Protein AF-A0A9P6IIP6-F1 (afdb_monomer)

pLDDT: mean 83.81, std 14.05, range [44.69, 98.19]

Nearest PDB structures (foldseek):
  5vjd-assembly1_A  TM=2.548E-01  e=8.996E-02  Escherichia coli K-12
  3tjx-assembly1_A  TM=3.060E-01  e=4.623E-01  Leishmania major
  5tbo-assembly1_A  TM=3.209E-01  e=1.017E+00  Plasmodium falciparum 3D7
  3ekl-assembly1_A  TM=2.675E-01  e=5.226E+0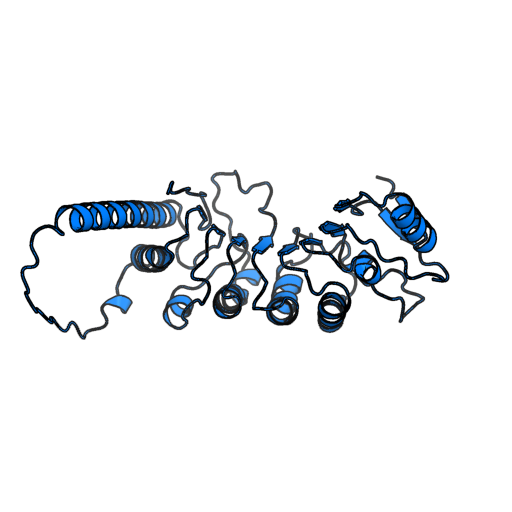0  Mycobacterium tuberculosis

Organism: NCBI:txid1440133

Radius of gyration: 23.1 Å; Cα contacts (8 Å, |Δi|>4): 482; chains: 1; bounding box: 72×38×59 Å

Secondary structure (DSSP, 8-state):
-PPEEEEHHHHHHHHHH-TT--EEE-TTEEEE----------SS--EEE--HHHHH-S-SS-TTPPPGGGG-TT--EEEE-----S----HHHHHHHHHHH-TT--EEEEPPPSS-HHHHHHHHHHHHHHHS-TTT--EEEEPPPGGGGSSSPPPPPHHHHTTHHHHHHHHHH-TT--EEEEEEEEE-HHHHHHS----TT--EEEEEETT--SHHHHHHHHHHHHHHHHHHHHHHHHHHHSTT------------S-GGGGS-HHHHHHHHHTT-SS--EEESSS-EEE---

Sequence (293 aa):
MDRLRITRNAFSMLLGICPVLDHIDICNTVLESSVFTDNYQHARLSKLTAPIEQVFRVDPILVNAPSLLVHFPNLSQWETWQASPTPNVDIKIVNKEIRRCCPSCTAIHVRPSTLPIASMLVYGFKALTEICHQDTLTAIMTTLPRDFHSNQLFTLEDHLATSSWIVQFILRQCPRLKIISLPTFAMNMSDVNEIEWMCDDLEVLHVRIKGLETKEQINEVLKRWVDGKKAKVSTRKANLMDKSNPTANDSQHSLSSNPALKAPIEILVARHLLKFEKLHTVWLGHQTLFSPH

Structure (mmCIF, N/CA/C/O backbone):
data_AF-A0A9P6IIP6-F1
#
_entry.id   AF-A0A9P6IIP6-F1
#
loop_
_atom_site.group_PDB
_atom_site.id
_atom_site.type_symbol
_atom_site.label_atom_id
_atom_site.label_alt_id
_atom_site.label_comp_id
_atom_site.label_asym_id
_atom_site.label_entity_id
_atom_site.label_seq_id
_atom_site.pdbx_PDB_ins_code
_atom_site.Cartn_x
_atom_site.Cartn_y
_atom_site.Cartn_z
_atom_site.occupancy
_atom_site.B_iso_or_equiv
_atom_site.auth_seq_id
_atom_site.auth_comp_id
_atom_site.auth_asym_id
_atom_site.auth_atom_id
_atom_site.pdbx_PDB_model_num
ATOM 1 N N . MET A 1 1 ? 28.672 -6.145 -4.272 1.00 72.06 1 MET A N 1
ATOM 2 C CA . MET A 1 1 ? 27.960 -7.222 -4.986 1.00 72.06 1 MET A CA 1
ATOM 3 C C . MET A 1 1 ? 27.859 -6.801 -6.429 1.00 72.06 1 MET A C 1
ATOM 5 O O . MET A 1 1 ? 27.361 -5.706 -6.685 1.00 72.06 1 MET A O 1
ATOM 9 N N . ASP A 1 2 ? 28.375 -7.623 -7.330 1.00 88.19 2 ASP A N 1
ATOM 10 C CA . ASP A 1 2 ? 28.302 -7.351 -8.761 1.00 88.19 2 ASP A CA 1
ATOM 11 C C . ASP A 1 2 ? 26.854 -7.496 -9.236 1.00 88.19 2 ASP A C 1
ATOM 13 O O . ASP A 1 2 ? 26.134 -8.396 -8.801 1.00 88.19 2 ASP A O 1
ATOM 17 N N . ARG A 1 3 ? 26.401 -6.562 -10.079 1.00 92.50 3 ARG A N 1
ATOM 18 C CA . ARG A 1 3 ? 25.052 -6.585 -10.659 1.00 92.50 3 ARG A CA 1
ATOM 19 C C . ARG A 1 3 ? 25.085 -7.312 -11.996 1.00 92.50 3 ARG A C 1
ATOM 21 O O . ARG A 1 3 ? 25.979 -7.057 -12.804 1.00 92.50 3 ARG A O 1
ATOM 28 N N . LEU A 1 4 ? 24.089 -8.157 -12.249 1.00 95.06 4 LEU A N 1
ATOM 29 C CA . LEU A 1 4 ? 23.918 -8.809 -13.544 1.00 95.06 4 LEU A CA 1
ATOM 30 C C . LEU A 1 4 ? 23.602 -7.745 -14.597 1.00 95.06 4 LEU A C 1
ATOM 32 O O . LEU A 1 4 ? 22.638 -7.004 -14.446 1.00 95.06 4 LEU A O 1
ATOM 36 N N . ARG A 1 5 ? 24.387 -7.668 -15.667 1.00 94.88 5 ARG A N 1
ATOM 37 C CA . ARG A 1 5 ? 24.123 -6.771 -16.798 1.00 94.88 5 ARG A CA 1
ATOM 38 C C . ARG A 1 5 ? 23.553 -7.574 -17.951 1.00 94.88 5 ARG A C 1
ATOM 40 O O . ARG A 1 5 ? 24.128 -8.588 -18.336 1.00 94.88 5 ARG A O 1
ATOM 47 N N . ILE A 1 6 ? 22.419 -7.136 -18.479 1.00 94.75 6 ILE A N 1
ATOM 48 C CA . ILE A 1 6 ? 21.765 -7.783 -19.613 1.00 94.75 6 ILE A CA 1
ATOM 49 C C . ILE A 1 6 ? 21.139 -6.721 -20.505 1.00 94.75 6 ILE A C 1
ATOM 51 O O . ILE A 1 6 ? 20.562 -5.754 -20.014 1.00 94.75 6 ILE A O 1
ATOM 55 N N . THR A 1 7 ? 21.235 -6.893 -21.820 1.00 92.25 7 THR A N 1
ATOM 56 C CA . THR A 1 7 ? 20.552 -5.991 -22.749 1.00 92.25 7 THR A CA 1
ATOM 57 C C . THR A 1 7 ? 19.046 -6.188 -22.666 1.00 92.25 7 THR A C 1
ATOM 59 O O . THR A 1 7 ? 18.550 -7.287 -22.399 1.00 92.25 7 THR A O 1
ATOM 62 N N . ARG A 1 8 ? 18.281 -5.138 -22.953 1.00 89.75 8 ARG A N 1
ATOM 63 C CA . ARG A 1 8 ? 16.821 -5.246 -22.982 1.00 89.75 8 ARG A CA 1
ATOM 64 C C . ARG A 1 8 ? 16.321 -6.274 -23.999 1.00 89.75 8 ARG A C 1
ATOM 66 O O . ARG A 1 8 ? 15.346 -6.965 -23.718 1.00 89.75 8 ARG A O 1
ATOM 73 N N . ASN A 1 9 ? 16.994 -6.413 -25.143 1.00 91.50 9 ASN A N 1
ATOM 74 C CA . ASN A 1 9 ? 16.650 -7.450 -26.114 1.00 91.50 9 ASN A CA 1
ATOM 75 C C . ASN A 1 9 ? 16.845 -8.860 -25.533 1.00 91.50 9 ASN A C 1
ATOM 77 O O . ASN A 1 9 ? 15.940 -9.686 -25.601 1.00 91.50 9 ASN A O 1
ATOM 81 N N . ALA A 1 10 ? 17.982 -9.118 -24.879 1.00 93.62 10 ALA A N 1
ATOM 82 C CA . ALA A 1 10 ? 18.221 -10.404 -24.230 1.00 93.62 10 ALA A CA 1
ATOM 83 C C . ALA A 1 10 ? 17.216 -10.667 -23.094 1.00 93.62 10 ALA A C 1
ATOM 85 O O . ALA A 1 10 ? 16.718 -11.781 -22.962 1.00 93.62 10 ALA A O 1
ATOM 86 N N . PHE A 1 11 ? 16.841 -9.641 -22.325 1.00 94.25 11 PHE A N 1
ATOM 87 C CA . PHE A 1 11 ? 15.779 -9.749 -21.324 1.00 94.25 11 PHE A CA 1
ATOM 88 C C . PHE A 1 11 ? 14.419 -10.110 -21.950 1.00 94.25 11 PHE A C 1
ATOM 90 O O . PHE A 1 11 ? 13.740 -11.013 -21.469 1.00 94.25 11 PHE A O 1
ATOM 97 N N . SER A 1 12 ? 14.053 -9.465 -23.060 1.00 93.38 12 SER A N 1
ATOM 98 C CA . SER A 1 12 ? 12.844 -9.772 -23.840 1.00 93.38 12 SER A CA 1
ATOM 99 C C . SER A 1 12 ? 12.839 -11.224 -24.343 1.00 93.38 12 SER A C 1
ATOM 101 O O . SER A 1 12 ? 11.847 -11.936 -24.195 1.00 93.38 12 SER A O 1
ATOM 103 N N . MET A 1 13 ? 13.976 -11.714 -24.848 1.00 94.25 13 MET A N 1
ATOM 104 C CA . MET A 1 13 ? 14.133 -13.112 -25.265 1.00 94.25 13 MET A CA 1
ATOM 105 C C . MET A 1 13 ? 13.970 -14.091 -24.096 1.00 94.25 13 MET A C 1
ATOM 107 O O . MET A 1 13 ? 13.293 -15.106 -24.244 1.00 94.25 13 MET A O 1
ATOM 111 N N . LEU A 1 14 ? 14.541 -13.786 -22.924 1.00 95.25 14 LEU A N 1
ATOM 112 C CA . LEU A 1 14 ? 14.366 -14.609 -21.722 1.00 95.25 14 LEU A CA 1
ATOM 113 C C . LEU A 1 14 ? 12.895 -14.697 -21.301 1.00 95.25 14 LEU A C 1
ATOM 115 O O . LEU A 1 14 ? 12.420 -15.780 -20.965 1.00 95.25 14 LEU A O 1
ATOM 119 N N . LEU A 1 15 ? 12.156 -13.586 -21.377 1.00 95.56 15 LEU A N 1
ATOM 120 C CA . LEU A 1 15 ? 10.709 -13.579 -21.152 1.00 95.56 15 LEU A CA 1
ATOM 121 C C . LEU A 1 15 ? 9.968 -14.474 -22.167 1.00 95.56 15 LEU A C 1
ATOM 123 O O . LEU A 1 15 ? 8.992 -15.128 -21.807 1.00 95.56 15 LEU A O 1
ATOM 127 N N . GLY A 1 16 ? 10.434 -14.543 -23.417 1.00 95.12 16 GLY A N 1
ATOM 128 C CA . GLY A 1 16 ? 9.893 -15.436 -24.450 1.00 95.12 16 GLY A CA 1
ATOM 129 C C . GLY A 1 16 ? 10.102 -16.924 -24.164 1.00 95.12 16 GLY A C 1
ATOM 130 O O . GLY A 1 16 ? 9.230 -17.743 -24.444 1.00 95.12 16 GLY A O 1
ATOM 131 N N . ILE A 1 17 ? 11.245 -17.275 -23.574 1.00 96.94 17 ILE A N 1
ATOM 132 C CA . ILE A 1 17 ? 11.623 -18.667 -23.281 1.00 96.94 17 ILE A CA 1
ATOM 133 C C . ILE A 1 17 ? 10.931 -19.190 -22.009 1.00 96.94 17 ILE A C 1
ATOM 135 O O . ILE A 1 17 ? 10.792 -20.400 -21.830 1.00 96.94 17 ILE A O 1
ATOM 139 N N . CYS A 1 18 ? 10.442 -18.296 -21.146 1.00 97.00 18 CYS A N 1
ATOM 140 C CA . CYS A 1 18 ? 9.866 -18.630 -19.843 1.00 97.00 18 CYS A CA 1
ATOM 141 C C . CYS A 1 18 ? 8.348 -18.355 -19.759 1.00 97.00 18 CYS A C 1
ATOM 143 O O . CYS A 1 18 ? 7.919 -17.654 -18.847 1.00 97.00 18 CYS A O 1
ATOM 145 N N . PRO A 1 19 ? 7.485 -18.935 -20.618 1.00 95.88 19 PRO A N 1
ATOM 146 C CA . PRO A 1 19 ? 6.076 -18.533 -20.737 1.00 95.88 19 PRO A CA 1
ATOM 147 C C . PRO A 1 19 ? 5.230 -18.785 -19.479 1.00 95.88 19 PRO A C 1
ATOM 149 O O . PRO A 1 19 ? 4.138 -18.234 -19.341 1.00 95.88 19 PRO A O 1
ATOM 152 N N . VAL A 1 20 ? 5.703 -19.639 -18.567 1.00 97.12 20 VAL A N 1
ATOM 153 C CA . VAL A 1 20 ? 5.026 -19.958 -17.301 1.00 97.12 20 VAL A CA 1
ATOM 154 C C . VAL A 1 20 ? 5.370 -18.994 -16.165 1.00 97.12 20 VAL A C 1
ATOM 156 O O . VAL A 1 20 ? 4.773 -19.115 -15.098 1.00 97.12 20 VAL A O 1
ATOM 159 N N . LEU A 1 21 ? 6.297 -18.054 -16.386 1.00 97.62 21 LEU A N 1
ATOM 160 C CA . LEU A 1 21 ? 6.741 -17.091 -15.384 1.00 97.62 21 LEU A CA 1
ATOM 161 C C . LEU A 1 21 ? 5.588 -16.158 -14.983 1.00 97.62 21 LEU A C 1
ATOM 163 O O . LEU A 1 21 ? 4.978 -15.494 -15.820 1.00 97.62 21 LEU A O 1
ATOM 167 N N . ASP A 1 22 ? 5.285 -16.101 -13.692 1.00 97.75 22 ASP A N 1
ATOM 168 C CA . ASP A 1 22 ? 4.246 -15.237 -13.124 1.00 97.75 22 ASP A CA 1
ATOM 169 C C . ASP A 1 22 ? 4.824 -14.076 -12.299 1.00 97.75 22 ASP A C 1
ATOM 171 O O . ASP A 1 22 ? 4.162 -13.048 -12.126 1.00 97.75 22 ASP A O 1
ATOM 175 N N . HIS A 1 23 ? 6.072 -14.208 -11.852 1.00 98.19 23 HIS A N 1
ATOM 176 C CA . HIS A 1 23 ? 6.795 -13.229 -11.057 1.00 98.19 23 HIS A CA 1
ATOM 177 C C . HIS A 1 23 ? 8.221 -13.024 -11.572 1.00 98.19 23 HIS A C 1
ATOM 179 O O . HIS A 1 23 ? 8.923 -13.988 -11.870 1.00 98.19 23 HIS A O 1
ATOM 185 N N . ILE A 1 24 ? 8.670 -11.768 -11.624 1.00 97.50 24 ILE A N 1
ATOM 186 C CA . ILE A 1 24 ? 10.064 -11.433 -11.914 1.00 97.50 24 ILE A CA 1
ATOM 187 C C . ILE A 1 24 ? 10.621 -10.426 -10.910 1.00 97.50 24 ILE A C 1
ATOM 189 O O . ILE A 1 24 ? 9.974 -9.428 -10.584 1.00 97.50 24 ILE A O 1
ATOM 193 N N . ASP A 1 25 ? 11.849 -10.683 -10.469 1.00 97.12 25 ASP A N 1
ATOM 194 C CA . ASP A 1 25 ? 12.630 -9.799 -9.611 1.00 97.12 25 ASP A CA 1
ATOM 195 C C . ASP A 1 25 ? 13.921 -9.396 -10.338 1.00 97.12 25 ASP A C 1
ATOM 197 O O . ASP A 1 25 ? 14.732 -10.243 -10.717 1.00 97.12 25 ASP A O 1
ATOM 201 N N . ILE A 1 26 ? 14.100 -8.091 -10.543 1.00 95.50 26 ILE A N 1
ATOM 202 C CA . ILE A 1 26 ? 15.287 -7.502 -11.172 1.00 95.50 26 ILE A CA 1
ATOM 203 C C . ILE A 1 26 ? 16.050 -6.554 -10.233 1.00 95.50 26 ILE A C 1
ATOM 205 O O . ILE A 1 26 ? 16.806 -5.705 -10.699 1.00 95.50 26 ILE A O 1
ATOM 209 N N . CYS A 1 27 ? 15.932 -6.719 -8.906 1.00 92.31 27 CYS A N 1
ATOM 210 C CA . CYS A 1 27 ? 16.630 -5.905 -7.896 1.00 92.31 27 CYS A CA 1
ATOM 211 C C . CYS A 1 27 ? 18.137 -5.733 -8.157 1.00 92.31 27 CYS A C 1
ATOM 213 O O . CYS A 1 27 ? 18.697 -4.663 -7.911 1.00 92.31 27 CYS A O 1
ATOM 215 N N . ASN A 1 28 ? 18.793 -6.799 -8.621 1.00 91.00 28 ASN A N 1
ATOM 216 C CA . ASN A 1 28 ? 20.245 -6.878 -8.806 1.00 91.00 28 ASN A CA 1
ATOM 217 C C . ASN A 1 28 ? 20.657 -6.970 -10.279 1.00 91.00 28 ASN A C 1
ATOM 219 O O . ASN A 1 28 ? 21.795 -7.332 -10.586 1.00 91.00 28 ASN A O 1
ATOM 223 N N . THR A 1 29 ? 19.744 -6.632 -11.181 1.00 93.94 29 THR A N 1
ATOM 224 C CA . THR A 1 29 ? 19.988 -6.618 -12.621 1.00 93.94 29 THR A CA 1
ATOM 225 C C . THR A 1 29 ? 20.148 -5.175 -13.078 1.00 93.94 29 THR A C 1
ATOM 227 O O . THR A 1 29 ? 19.587 -4.275 -12.475 1.00 93.94 29 THR A O 1
ATOM 230 N N . VAL A 1 30 ? 20.933 -4.913 -14.113 1.00 92.25 30 VAL A N 1
ATOM 231 C CA . VAL A 1 30 ? 20.981 -3.639 -14.831 1.00 92.25 30 VAL A CA 1
ATOM 232 C C . VAL A 1 30 ? 20.596 -3.951 -16.266 1.00 92.25 30 VAL A C 1
ATOM 234 O O . VAL A 1 30 ? 21.296 -4.699 -16.949 1.00 92.25 30 VAL A O 1
ATOM 237 N N . LEU A 1 31 ? 19.459 -3.405 -16.690 1.00 91.94 31 LEU A N 1
ATOM 238 C CA . LEU A 1 31 ? 19.002 -3.519 -18.066 1.00 91.94 31 LEU A CA 1
ATOM 239 C C . LEU A 1 31 ? 19.735 -2.477 -18.899 1.00 91.94 31 LEU A C 1
ATOM 241 O O . LEU A 1 31 ? 19.489 -1.281 -18.768 1.00 91.94 31 LEU A O 1
ATOM 245 N N . GLU A 1 32 ? 20.660 -2.944 -19.723 1.00 90.75 32 GLU A N 1
ATOM 246 C CA . GLU A 1 32 ? 21.376 -2.099 -20.660 1.00 90.75 32 GLU A CA 1
ATOM 247 C C . GLU A 1 32 ? 20.505 -1.837 -21.885 1.00 90.75 32 GLU A C 1
ATOM 249 O O . GLU A 1 32 ? 19.767 -2.700 -22.381 1.00 90.75 32 GLU A O 1
ATOM 254 N N . SER A 1 33 ? 20.603 -0.612 -22.374 1.00 81.75 33 SER A N 1
ATOM 255 C CA . SER A 1 33 ? 19.965 -0.213 -23.610 1.00 81.75 33 SER A CA 1
ATOM 256 C C . SER A 1 33 ? 20.506 -1.003 -24.792 1.00 81.75 33 SER A C 1
ATOM 258 O O . SER A 1 33 ? 21.706 -1.240 -24.920 1.00 81.75 33 SER A O 1
ATOM 260 N N . SER A 1 34 ? 19.611 -1.389 -25.686 1.00 81.69 34 SER A N 1
ATOM 261 C CA . SER A 1 34 ? 19.951 -1.938 -26.992 1.00 81.69 34 SER A CA 1
ATOM 262 C C . SER A 1 34 ? 18.937 -1.421 -27.999 1.00 81.69 34 SER A C 1
ATOM 264 O O . SER A 1 34 ? 17.822 -1.066 -27.607 1.00 81.69 34 SER A O 1
ATOM 266 N N . VAL A 1 35 ? 19.292 -1.418 -29.289 1.00 78.44 35 VAL A N 1
ATOM 267 C CA . VAL A 1 35 ? 18.322 -1.164 -30.362 1.00 78.44 35 VAL A CA 1
ATOM 268 C C . VAL A 1 35 ? 17.152 -2.115 -30.145 1.00 78.44 35 VAL A C 1
ATOM 270 O O . VAL A 1 35 ? 17.311 -3.335 -30.148 1.00 78.44 35 VAL A O 1
ATOM 273 N N . PHE A 1 36 ? 16.009 -1.539 -29.806 1.00 71.06 36 PHE A N 1
ATOM 274 C CA . PHE A 1 36 ? 14.866 -2.294 -29.342 1.00 71.06 36 PHE A CA 1
ATOM 275 C C . PHE A 1 36 ? 14.051 -2.706 -30.565 1.00 71.06 36 PHE A C 1
ATOM 277 O O . PHE A 1 36 ? 13.432 -1.855 -31.200 1.00 71.06 36 PHE A O 1
ATOM 284 N N . THR A 1 37 ? 14.112 -3.988 -30.930 1.00 69.81 37 THR A N 1
ATOM 285 C CA . THR A 1 37 ? 13.499 -4.495 -32.166 1.00 69.81 37 THR A CA 1
ATOM 286 C C . THR A 1 37 ? 12.111 -5.086 -31.940 1.00 69.81 37 THR A C 1
ATOM 288 O O . THR A 1 37 ? 11.252 -4.882 -32.788 1.00 69.81 37 THR A O 1
ATOM 291 N N . ASP A 1 38 ? 11.851 -5.719 -30.785 1.00 75.19 38 ASP A N 1
ATOM 292 C CA . ASP A 1 38 ? 10.599 -6.450 -30.543 1.00 75.19 38 ASP A CA 1
ATOM 293 C C . ASP A 1 38 ? 9.959 -6.177 -29.172 1.00 75.19 38 ASP A C 1
ATOM 295 O O . ASP A 1 38 ? 10.548 -6.401 -28.109 1.00 75.19 38 ASP A O 1
ATOM 299 N N . ASN A 1 39 ? 8.685 -5.766 -29.200 1.00 79.56 39 ASN A N 1
ATOM 300 C CA . ASN A 1 39 ? 7.819 -5.623 -28.024 1.00 79.56 39 ASN A CA 1
ATOM 301 C C . ASN A 1 39 ? 7.194 -6.973 -27.634 1.00 79.56 39 ASN A C 1
ATOM 303 O O . ASN A 1 39 ? 5.974 -7.128 -27.693 1.00 79.56 39 ASN A O 1
ATOM 307 N N . TYR A 1 40 ? 8.001 -7.963 -27.244 1.00 92.69 40 TYR A N 1
ATOM 308 C CA . TYR A 1 40 ? 7.437 -9.194 -26.682 1.00 92.69 40 TYR A CA 1
ATOM 309 C C . TYR A 1 40 ? 6.614 -8.867 -25.429 1.00 92.69 40 TYR A C 1
ATOM 311 O O . TYR A 1 40 ? 7.107 -8.201 -24.517 1.00 92.69 40 TYR A O 1
ATOM 319 N N . GLN A 1 41 ? 5.371 -9.340 -25.374 1.00 96.12 41 GLN A N 1
ATOM 320 C CA . GLN A 1 41 ? 4.480 -9.149 -24.233 1.00 96.12 41 GLN A CA 1
ATOM 321 C C . GLN A 1 41 ? 4.288 -10.471 -23.496 1.00 96.12 41 GLN A C 1
ATOM 323 O O . GLN A 1 41 ? 3.797 -11.448 -24.059 1.00 96.12 41 GLN A O 1
ATOM 328 N N . HIS A 1 42 ? 4.655 -10.501 -22.219 1.00 97.06 42 HIS A N 1
ATOM 329 C CA . HIS A 1 42 ? 4.566 -11.699 -21.405 1.00 97.06 42 HIS A CA 1
ATOM 330 C C . HIS A 1 42 ? 3.130 -11.917 -20.908 1.00 97.06 42 HIS A C 1
ATOM 332 O O . HIS A 1 42 ? 2.639 -11.202 -20.034 1.00 97.06 42 HIS A O 1
ATOM 338 N N . ALA A 1 43 ? 2.462 -12.952 -21.424 1.00 96.25 43 ALA A N 1
ATOM 339 C CA . ALA A 1 43 ? 1.039 -13.188 -21.173 1.00 96.25 43 ALA A CA 1
ATOM 340 C C . ALA A 1 43 ? 0.692 -13.537 -19.712 1.00 96.25 43 ALA A C 1
ATOM 342 O O . ALA A 1 43 ? -0.417 -13.256 -19.270 1.00 96.25 43 ALA A O 1
ATOM 343 N N . ARG A 1 44 ? 1.599 -14.152 -18.944 1.00 97.31 44 ARG A N 1
ATOM 344 C CA . ARG A 1 44 ? 1.298 -14.645 -17.580 1.00 97.31 44 ARG A CA 1
ATOM 345 C C . ARG A 1 44 ? 1.901 -13.840 -16.432 1.00 97.31 44 ARG A C 1
ATOM 347 O O . ARG A 1 44 ? 1.563 -14.098 -15.279 1.00 97.31 44 ARG A O 1
ATOM 354 N N . LEU A 1 45 ? 2.778 -12.887 -16.730 1.00 98.06 45 LEU A N 1
ATOM 355 C CA . LEU A 1 45 ? 3.539 -12.210 -15.688 1.00 98.06 45 LEU A CA 1
ATOM 356 C C . LEU A 1 45 ? 2.632 -11.200 -15.000 1.00 98.06 45 LEU A C 1
ATOM 358 O O . LEU A 1 45 ? 2.137 -10.269 -15.632 1.00 98.06 45 LEU A O 1
ATOM 362 N N . SER A 1 46 ? 2.407 -11.416 -13.708 1.00 97.75 46 SER A N 1
ATOM 363 C CA . SER A 1 46 ? 1.458 -10.650 -12.908 1.00 97.75 46 SER A CA 1
ATOM 364 C C . SER A 1 46 ? 2.119 -9.901 -11.754 1.00 97.75 46 SER A C 1
ATOM 366 O O . SER A 1 46 ? 1.472 -9.029 -11.170 1.00 97.75 46 SER A O 1
ATOM 368 N N . LYS A 1 47 ? 3.395 -10.188 -11.450 1.00 98.19 47 LYS A N 1
ATOM 369 C CA . LYS A 1 47 ? 4.159 -9.546 -10.373 1.00 98.19 47 LYS A CA 1
ATOM 370 C C . LYS A 1 47 ? 5.546 -9.097 -10.836 1.00 98.19 47 LYS A C 1
ATOM 372 O O . LYS A 1 47 ? 6.310 -9.905 -11.359 1.00 98.19 47 LYS A O 1
ATOM 377 N N . LEU A 1 48 ? 5.900 -7.845 -10.563 1.00 97.56 48 LEU A N 1
ATOM 378 C CA . LEU A 1 48 ? 7.211 -7.262 -10.868 1.00 97.56 48 LEU A CA 1
ATOM 379 C C . LEU A 1 48 ? 7.838 -6.695 -9.596 1.00 97.56 48 LEU A C 1
ATOM 381 O O . LEU A 1 48 ? 7.190 -5.914 -8.907 1.00 97.56 48 LEU A O 1
ATOM 385 N N . THR A 1 49 ? 9.104 -7.010 -9.346 1.00 97.00 49 THR A N 1
ATOM 386 C CA . THR A 1 49 ? 9.935 -6.351 -8.334 1.00 97.00 49 THR A CA 1
ATOM 387 C C . THR A 1 49 ? 11.105 -5.669 -9.038 1.00 97.00 49 THR A C 1
ATOM 389 O O . THR A 1 49 ? 11.989 -6.332 -9.580 1.00 97.00 49 THR A O 1
ATOM 392 N N . ALA A 1 50 ? 11.098 -4.337 -9.089 1.00 95.00 50 ALA A N 1
ATOM 393 C CA . ALA A 1 50 ? 12.085 -3.562 -9.842 1.00 95.00 50 ALA A CA 1
ATOM 394 C C . ALA A 1 50 ? 12.206 -2.124 -9.325 1.00 95.00 50 ALA A C 1
ATOM 396 O O . ALA A 1 50 ? 11.180 -1.526 -8.999 1.00 95.00 50 ALA A O 1
ATOM 397 N N . PRO A 1 51 ? 13.408 -1.517 -9.331 1.00 92.19 51 PRO A N 1
ATOM 398 C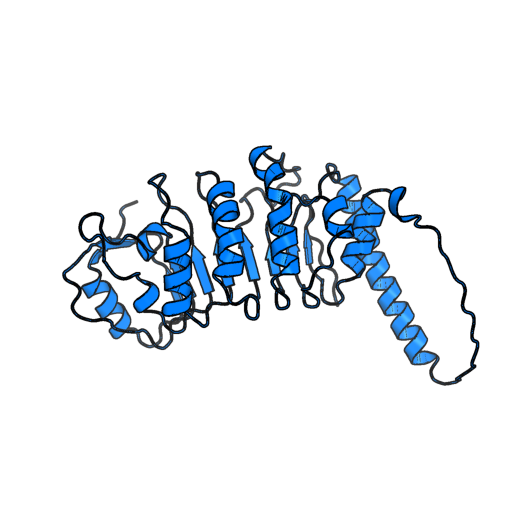 CA . PRO A 1 51 ? 13.536 -0.106 -9.006 1.00 92.19 51 PRO A CA 1
ATOM 399 C C . PRO A 1 51 ? 12.888 0.756 -10.095 1.00 92.19 51 PRO A C 1
ATOM 401 O O . PRO A 1 51 ? 12.957 0.432 -11.287 1.00 92.19 51 PRO A O 1
ATOM 404 N N . ILE A 1 52 ? 12.288 1.878 -9.698 1.00 90.75 52 ILE A N 1
ATOM 405 C CA . ILE A 1 52 ? 11.547 2.763 -10.604 1.00 90.75 52 ILE A CA 1
ATOM 406 C C . ILE A 1 52 ? 12.425 3.253 -11.760 1.00 90.75 52 ILE A C 1
ATOM 408 O O . ILE A 1 52 ? 11.967 3.358 -12.898 1.00 90.75 52 ILE A O 1
ATOM 412 N N . GLU A 1 53 ? 13.715 3.471 -11.512 1.00 88.25 53 GLU A N 1
ATOM 413 C CA . GLU A 1 53 ? 14.649 3.909 -12.542 1.00 88.25 53 GLU A CA 1
ATOM 414 C C . GLU A 1 53 ? 14.862 2.846 -13.615 1.00 88.25 53 GLU A C 1
ATOM 416 O O . GLU A 1 53 ? 14.935 3.194 -14.781 1.00 88.25 53 GLU A O 1
ATOM 421 N N . GLN A 1 54 ? 14.879 1.555 -13.287 1.00 89.94 54 GLN A N 1
ATOM 422 C CA . GLN A 1 54 ? 15.016 0.524 -14.326 1.00 89.94 54 GLN A CA 1
ATOM 423 C C . GLN A 1 54 ? 13.751 0.352 -15.157 1.00 89.94 54 GLN A C 1
ATOM 425 O O . GLN A 1 54 ? 13.822 -0.014 -16.328 1.00 89.94 54 GLN A O 1
ATOM 430 N N . VAL A 1 55 ? 12.589 0.627 -14.566 1.00 92.44 55 VAL A N 1
ATOM 431 C CA . VAL A 1 55 ? 11.306 0.524 -15.264 1.00 92.44 55 VAL A CA 1
ATOM 432 C C . VAL A 1 55 ? 11.112 1.682 -16.249 1.00 92.44 55 VAL A C 1
ATOM 434 O O . VAL A 1 55 ? 10.554 1.475 -17.330 1.00 92.44 55 VAL A O 1
ATOM 437 N N . PHE A 1 56 ? 11.574 2.888 -15.903 1.00 89.25 56 PHE A N 1
ATOM 438 C CA . PHE A 1 56 ? 11.308 4.114 -16.674 1.00 89.25 56 PHE A CA 1
ATOM 439 C C . PHE A 1 56 ? 12.534 4.771 -17.311 1.00 89.25 56 PHE A C 1
ATOM 441 O O . PHE A 1 56 ? 12.376 5.629 -18.174 1.00 89.25 56 PHE A O 1
ATOM 448 N N . ARG A 1 57 ? 13.749 4.399 -16.912 1.00 78.19 57 ARG A N 1
ATOM 449 C CA . ARG A 1 57 ? 15.013 4.950 -17.418 1.00 78.19 57 ARG A CA 1
ATOM 450 C C . ARG A 1 57 ? 15.985 3.828 -17.740 1.00 78.19 57 ARG A C 1
ATOM 452 O O . ARG A 1 57 ? 16.948 3.579 -17.022 1.00 78.19 57 ARG A O 1
ATOM 459 N N . VAL A 1 58 ? 15.727 3.166 -18.859 1.00 61.16 58 VAL A N 1
ATOM 460 C CA . VAL A 1 58 ? 16.634 2.128 -19.361 1.00 61.16 58 VAL A CA 1
ATOM 461 C C . VAL A 1 58 ? 17.913 2.751 -19.945 1.00 61.16 58 VAL A C 1
ATOM 463 O O . VAL A 1 58 ? 18.956 2.105 -19.940 1.00 61.16 58 VAL A O 1
ATOM 466 N N . ASP A 1 59 ? 17.873 4.014 -20.398 1.00 69.38 59 ASP A N 1
ATOM 467 C CA . ASP A 1 59 ? 19.032 4.668 -21.016 1.00 69.38 59 ASP A CA 1
ATOM 468 C C . ASP A 1 59 ? 19.000 6.206 -20.895 1.00 69.38 59 ASP A C 1
ATOM 470 O O . ASP A 1 59 ? 18.013 6.815 -21.314 1.00 69.38 59 ASP A O 1
ATOM 474 N N . PRO A 1 60 ? 20.055 6.872 -20.385 1.00 66.81 60 PRO A N 1
ATOM 475 C CA . PRO A 1 60 ? 20.184 8.328 -20.486 1.00 66.81 60 PRO A CA 1
ATOM 476 C C . PRO A 1 60 ? 20.332 8.836 -21.932 1.00 66.81 60 PRO A C 1
ATOM 478 O O . PRO A 1 60 ? 20.077 10.012 -22.183 1.00 66.81 60 PRO A O 1
ATOM 481 N N . ILE A 1 61 ? 20.744 7.983 -22.876 1.00 76.50 61 ILE A N 1
ATOM 482 C CA . ILE A 1 61 ? 20.975 8.344 -24.281 1.00 76.50 61 ILE A CA 1
ATOM 483 C C . ILE A 1 61 ? 19.664 8.299 -25.083 1.00 76.50 61 ILE A C 1
ATOM 485 O O . ILE A 1 61 ? 19.419 9.161 -25.929 1.00 76.50 61 ILE A O 1
ATOM 489 N N . LEU A 1 62 ? 18.782 7.334 -24.804 1.00 76.69 62 LEU A N 1
ATOM 490 C CA . LEU A 1 62 ? 17.490 7.197 -25.482 1.00 76.69 62 LEU A CA 1
ATOM 491 C C . LEU A 1 62 ? 16.374 7.880 -24.686 1.00 76.69 62 LEU A C 1
ATOM 493 O O . LEU A 1 62 ? 15.632 7.238 -23.944 1.00 76.69 62 LEU A O 1
ATOM 497 N N . VAL A 1 63 ? 16.196 9.182 -24.925 1.00 72.88 63 VAL A N 1
ATOM 498 C CA . VAL A 1 63 ? 15.160 10.024 -24.286 1.00 72.88 63 VAL A CA 1
ATOM 499 C C . VAL A 1 63 ? 13.734 9.457 -24.444 1.00 72.88 63 VAL A C 1
ATOM 501 O O . VAL A 1 63 ? 12.868 9.737 -23.621 1.00 72.88 63 VAL A O 1
ATOM 504 N N . ASN A 1 64 ? 13.498 8.613 -25.456 1.00 79.94 64 ASN A N 1
ATOM 505 C CA . ASN A 1 64 ? 12.186 8.046 -25.787 1.00 79.94 64 ASN A CA 1
ATOM 506 C C . ASN A 1 64 ? 12.127 6.509 -25.703 1.00 79.94 64 ASN A C 1
ATOM 508 O O . ASN A 1 64 ? 11.284 5.895 -26.359 1.00 79.94 64 ASN A O 1
ATOM 512 N N . ALA A 1 65 ? 13.019 5.862 -24.946 1.00 83.44 65 ALA A N 1
ATOM 513 C CA . ALA A 1 65 ? 12.912 4.418 -24.747 1.00 83.44 65 ALA A CA 1
ATOM 514 C C . ALA A 1 65 ? 11.563 4.069 -24.075 1.00 83.44 65 ALA A C 1
ATOM 516 O O . ALA A 1 65 ? 11.196 4.709 -23.086 1.00 83.44 65 ALA A O 1
ATOM 517 N N . PRO A 1 66 ? 10.811 3.064 -24.571 1.00 88.75 66 PRO A N 1
ATOM 518 C CA . PRO A 1 66 ? 9.542 2.675 -23.957 1.00 88.75 66 PRO A CA 1
ATOM 519 C C . PRO A 1 66 ? 9.766 2.196 -22.518 1.00 88.75 66 PRO A C 1
ATOM 521 O O . PRO A 1 66 ? 10.822 1.647 -22.213 1.00 88.75 66 PRO A O 1
ATOM 524 N N . SER A 1 67 ? 8.785 2.318 -21.624 1.00 92.19 67 SER A N 1
ATOM 525 C CA . SER A 1 67 ? 8.902 1.720 -20.285 1.00 92.19 67 SER A CA 1
ATOM 526 C C . SER A 1 67 ? 9.062 0.198 -20.372 1.00 92.19 67 SER A C 1
ATOM 528 O O . SER A 1 67 ? 8.551 -0.429 -21.303 1.00 92.19 67 SER A O 1
ATOM 530 N N . LEU A 1 68 ? 9.733 -0.419 -19.394 1.00 93.56 68 LEU A N 1
ATOM 531 C CA . LEU A 1 68 ? 9.770 -1.879 -19.244 1.00 93.56 68 LEU A CA 1
ATOM 532 C C . LEU A 1 68 ? 8.359 -2.476 -19.090 1.00 93.56 68 LEU A C 1
ATOM 534 O O . LEU A 1 68 ? 8.128 -3.618 -19.476 1.00 93.56 68 LEU A O 1
ATOM 538 N N . LEU A 1 69 ? 7.400 -1.682 -18.601 1.00 94.69 69 LEU A N 1
ATOM 539 C CA . LEU A 1 69 ? 6.006 -2.091 -18.433 1.00 94.69 69 LEU A CA 1
ATOM 540 C C . LEU A 1 69 ? 5.339 -2.558 -19.732 1.00 94.69 69 LEU A C 1
ATOM 542 O O . LEU A 1 69 ? 4.403 -3.346 -19.666 1.00 94.69 69 LEU A O 1
ATOM 546 N N . VAL A 1 70 ? 5.836 -2.149 -20.908 1.00 94.38 70 VAL A N 1
ATOM 547 C CA . VAL A 1 70 ? 5.309 -2.608 -22.209 1.00 94.38 70 VAL A CA 1
ATOM 548 C C . VAL A 1 70 ? 5.322 -4.134 -22.355 1.00 94.38 70 VAL A C 1
ATOM 550 O O . VAL A 1 70 ? 4.530 -4.681 -23.117 1.00 94.38 70 VAL A O 1
ATOM 553 N N . HIS A 1 71 ? 6.195 -4.819 -21.610 1.00 95.31 71 HIS A N 1
ATOM 554 C CA . HIS A 1 71 ? 6.331 -6.271 -21.625 1.00 95.31 71 HIS A CA 1
ATOM 555 C C . HIS A 1 71 ? 5.339 -6.992 -20.698 1.00 95.31 71 HIS A C 1
ATOM 557 O O . HIS A 1 71 ? 5.286 -8.219 -20.731 1.00 95.31 71 HIS A O 1
ATOM 563 N N . PHE A 1 72 ? 4.565 -6.283 -19.867 1.00 96.94 72 PHE A N 1
ATOM 564 C CA . PHE A 1 72 ? 3.794 -6.880 -18.768 1.00 96.94 72 PHE A CA 1
ATOM 565 C C . PHE A 1 72 ? 2.309 -6.460 -18.773 1.00 96.94 72 PHE A C 1
ATOM 567 O O . PHE A 1 72 ? 1.834 -5.884 -17.794 1.00 96.94 72 PHE A O 1
ATOM 574 N N . PRO A 1 73 ? 1.533 -6.773 -19.831 1.00 96.44 73 PRO A N 1
ATOM 575 C CA . PRO A 1 73 ? 0.137 -6.332 -19.949 1.00 96.44 73 PRO A CA 1
ATOM 576 C C . PRO A 1 73 ? -0.782 -6.792 -18.808 1.00 96.44 73 PRO A C 1
ATOM 578 O O . PR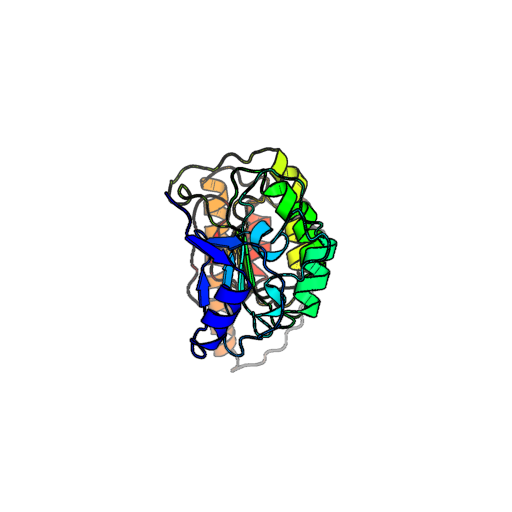O A 1 73 ? -1.752 -6.114 -18.473 1.00 96.44 73 PRO A O 1
ATOM 581 N N . ASN A 1 74 ? -0.459 -7.928 -18.185 1.00 97.00 74 ASN A N 1
ATOM 582 C CA . ASN A 1 74 ? -1.232 -8.531 -17.099 1.00 97.00 74 ASN A CA 1
ATOM 583 C C . ASN A 1 74 ? -0.630 -8.273 -15.710 1.00 97.00 74 ASN A C 1
ATOM 585 O O . ASN A 1 74 ? -0.964 -8.972 -14.750 1.00 97.00 74 ASN A O 1
ATOM 589 N N . LEU A 1 75 ? 0.250 -7.273 -15.586 1.00 97.31 75 LEU A N 1
ATOM 590 C CA . LEU A 1 75 ? 0.841 -6.899 -14.308 1.00 97.31 75 LEU A CA 1
ATOM 591 C C . LEU A 1 75 ? -0.253 -6.452 -13.330 1.00 97.31 75 LEU A C 1
ATOM 593 O O . LEU A 1 75 ? -0.951 -5.472 -13.573 1.00 97.31 75 LEU A O 1
ATOM 597 N N . SER A 1 76 ? -0.370 -7.173 -12.218 1.00 96.06 76 SER A N 1
ATOM 598 C CA . SER A 1 76 ? -1.346 -6.926 -11.150 1.00 96.06 76 SER A CA 1
ATOM 599 C C . SER A 1 76 ? -0.705 -6.354 -9.885 1.00 96.06 76 SER A C 1
ATOM 601 O O . SER A 1 76 ? -1.345 -5.598 -9.157 1.00 96.06 76 SER A O 1
ATOM 603 N N . GLN A 1 77 ? 0.564 -6.688 -9.634 1.00 95.50 77 GLN A N 1
ATOM 604 C CA . GLN A 1 77 ? 1.317 -6.250 -8.462 1.00 95.50 77 GLN A CA 1
ATOM 605 C C . GLN A 1 77 ? 2.679 -5.712 -8.890 1.00 95.50 77 GLN A C 1
ATOM 607 O O . GLN A 1 77 ? 3.411 -6.374 -9.630 1.00 95.50 77 GLN A O 1
ATOM 612 N N . TRP A 1 78 ? 3.048 -4.538 -8.389 1.00 94.50 78 TRP A N 1
ATOM 613 C CA . TRP A 1 78 ? 4.364 -3.962 -8.631 1.00 94.50 78 TRP A CA 1
ATOM 614 C C . TRP A 1 78 ? 5.018 -3.534 -7.324 1.00 94.50 78 TRP A C 1
ATOM 616 O O . TRP A 1 78 ? 4.519 -2.666 -6.612 1.00 94.50 78 TRP A O 1
ATOM 626 N N . GLU A 1 79 ? 6.153 -4.145 -7.016 1.00 93.44 79 GLU A N 1
ATOM 627 C CA . GLU A 1 79 ? 7.027 -3.741 -5.931 1.00 93.44 79 GLU A CA 1
ATOM 628 C C . GLU A 1 79 ? 8.180 -2.889 -6.468 1.00 93.44 79 GLU A C 1
ATOM 630 O O . GLU A 1 79 ? 8.921 -3.302 -7.362 1.00 93.44 79 GLU A O 1
ATOM 635 N N . THR A 1 80 ? 8.328 -1.684 -5.927 1.00 91.62 80 THR A N 1
ATOM 636 C CA . THR A 1 80 ? 9.238 -0.668 -6.452 1.00 91.62 80 THR A CA 1
ATOM 637 C C . THR A 1 80 ? 9.944 0.112 -5.359 1.00 91.62 80 THR A C 1
ATOM 639 O O . THR A 1 80 ? 9.502 0.157 -4.214 1.00 91.62 80 THR A O 1
ATOM 642 N N . TRP A 1 81 ? 11.074 0.715 -5.705 1.00 89.38 81 TRP A N 1
ATOM 643 C CA . TRP A 1 81 ? 11.833 1.628 -4.857 1.00 89.38 81 TRP A CA 1
ATOM 644 C C . TRP A 1 81 ? 12.693 2.535 -5.721 1.00 89.38 81 TRP A C 1
ATOM 646 O O . TRP A 1 81 ? 12.898 2.274 -6.906 1.00 89.38 81 TRP A O 1
ATOM 656 N N . GLN A 1 82 ? 13.220 3.589 -5.114 1.00 85.62 82 GLN A N 1
ATOM 657 C CA . GLN A 1 82 ? 14.197 4.452 -5.752 1.00 85.62 82 GLN A CA 1
ATOM 658 C C . GLN A 1 82 ? 15.605 3.950 -5.415 1.00 85.62 82 GLN A C 1
ATOM 660 O O . GLN A 1 82 ? 16.005 3.935 -4.248 1.00 85.62 82 GLN A O 1
ATOM 665 N N . ALA A 1 83 ? 16.345 3.487 -6.422 1.00 85.62 83 ALA A N 1
ATOM 666 C CA . ALA A 1 83 ? 17.704 2.977 -6.243 1.00 85.62 83 ALA A CA 1
ATOM 667 C C . ALA A 1 83 ? 18.770 4.086 -6.243 1.00 85.62 83 ALA A C 1
ATOM 669 O O . ALA A 1 83 ? 19.893 3.845 -5.798 1.00 85.62 83 ALA A O 1
ATOM 670 N N . SER A 1 84 ? 18.454 5.277 -6.762 1.00 82.31 84 SER A N 1
ATOM 671 C CA . SER A 1 84 ? 19.405 6.368 -6.969 1.00 82.31 84 SER A CA 1
ATOM 672 C C . SER A 1 84 ? 18.836 7.750 -6.600 1.00 82.31 84 SER A C 1
ATOM 674 O O . SER A 1 84 ? 17.663 8.021 -6.841 1.00 82.31 84 SER A O 1
ATOM 676 N N . PRO A 1 85 ? 19.668 8.684 -6.102 1.00 73.50 85 PRO A N 1
ATOM 677 C CA . PRO A 1 85 ? 19.274 10.072 -5.801 1.00 73.50 85 PRO A CA 1
ATOM 678 C C . PRO A 1 85 ? 19.001 10.944 -7.035 1.00 73.50 85 PRO A C 1
ATOM 680 O O . PRO A 1 85 ? 18.698 12.126 -6.897 1.00 73.50 85 PRO A O 1
ATOM 683 N N . THR A 1 86 ? 19.158 10.395 -8.241 1.00 66.31 86 THR A N 1
ATOM 684 C CA . THR A 1 86 ? 19.083 11.137 -9.508 1.00 66.31 86 THR A CA 1
ATOM 685 C C . THR A 1 86 ? 17.667 11.681 -9.771 1.00 66.31 86 THR A C 1
ATOM 687 O O . THR A 1 86 ? 16.707 11.161 -9.195 1.00 66.31 86 THR A O 1
ATOM 690 N N . PRO A 1 87 ? 17.505 12.753 -10.587 1.00 55.75 87 PRO A N 1
ATOM 691 C CA . PRO A 1 87 ? 16.271 13.543 -10.621 1.00 55.75 87 PRO A CA 1
ATOM 692 C C . PRO A 1 87 ? 15.051 12.673 -10.898 1.00 55.75 87 PRO A C 1
ATOM 694 O O . PRO A 1 87 ? 15.115 11.813 -11.765 1.00 55.75 87 PRO A O 1
ATOM 697 N N . ASN A 1 88 ? 13.961 12.906 -10.170 1.00 69.44 88 ASN A N 1
ATOM 698 C CA . ASN A 1 88 ? 12.722 12.128 -10.213 1.00 69.44 88 ASN A CA 1
ATOM 699 C C . ASN A 1 88 ? 12.293 11.755 -11.642 1.00 69.44 88 ASN A C 1
ATOM 701 O O . ASN A 1 88 ? 12.275 12.601 -12.539 1.00 69.44 88 ASN A O 1
ATOM 705 N N . VAL A 1 89 ? 11.924 10.490 -11.857 1.00 77.50 89 VAL A N 1
ATOM 706 C CA . VAL A 1 89 ? 11.070 10.129 -12.996 1.00 77.50 89 VAL A CA 1
ATOM 707 C C . VAL A 1 89 ? 9.804 10.974 -12.865 1.00 77.50 89 VAL A C 1
ATOM 709 O O . VAL A 1 89 ? 9.216 11.007 -11.783 1.00 77.50 89 VAL A O 1
ATOM 712 N N . ASP A 1 90 ? 9.410 11.693 -13.921 1.00 81.25 90 ASP A N 1
ATOM 713 C CA . ASP A 1 90 ? 8.173 12.474 -13.867 1.00 81.25 90 ASP A CA 1
ATOM 714 C C . ASP A 1 90 ? 7.021 11.513 -13.593 1.00 81.25 90 ASP A C 1
ATOM 716 O O . ASP A 1 90 ? 6.742 10.593 -14.368 1.00 81.25 90 ASP A O 1
ATOM 720 N N . ILE A 1 91 ? 6.359 11.731 -12.465 1.00 76.31 91 ILE A N 1
ATOM 721 C CA . ILE A 1 91 ? 5.281 10.878 -12.016 1.00 76.31 91 ILE A CA 1
ATOM 722 C C . ILE A 1 91 ? 4.161 10.824 -13.055 1.00 76.31 91 ILE A C 1
ATOM 724 O O . ILE A 1 91 ? 3.630 9.757 -13.318 1.00 76.31 91 ILE A O 1
ATOM 728 N N . LYS A 1 92 ? 3.888 11.914 -13.782 1.00 79.81 92 LYS A N 1
ATOM 729 C CA . LYS A 1 92 ? 2.881 11.914 -14.852 1.00 79.81 92 LYS A CA 1
ATOM 730 C C . LYS A 1 92 ? 3.199 10.891 -15.946 1.00 79.81 92 L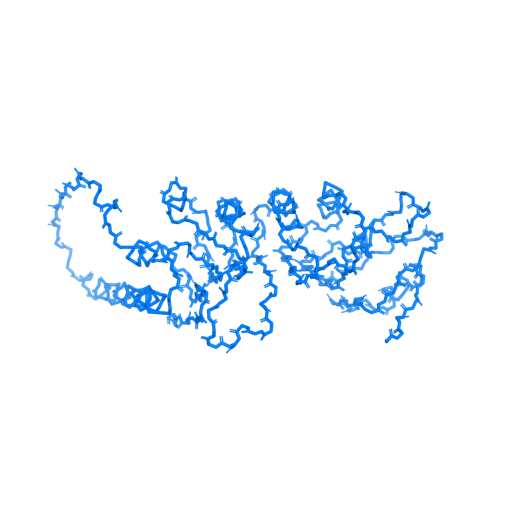YS A C 1
ATOM 732 O O . LYS A 1 92 ? 2.278 10.298 -16.510 1.00 79.81 92 LYS A O 1
ATOM 737 N N . ILE A 1 93 ? 4.484 10.660 -16.227 1.00 84.56 93 ILE A N 1
ATOM 738 C CA . ILE A 1 93 ? 4.939 9.637 -17.177 1.00 84.56 93 ILE A CA 1
ATOM 739 C C . ILE A 1 93 ? 4.701 8.243 -16.597 1.00 84.56 93 ILE A C 1
ATOM 741 O O . ILE A 1 93 ? 4.138 7.396 -17.289 1.00 84.56 93 ILE A O 1
ATOM 745 N N . VAL A 1 94 ? 5.047 8.027 -15.324 1.00 85.69 94 VAL A N 1
ATOM 746 C CA . VAL A 1 94 ? 4.781 6.768 -14.604 1.00 85.69 94 VAL A CA 1
ATOM 747 C C . VAL A 1 94 ? 3.295 6.412 -14.679 1.00 85.69 94 VAL A C 1
ATOM 749 O O . VAL A 1 94 ? 2.948 5.304 -15.082 1.00 85.69 94 VAL A O 1
ATOM 752 N N . ASN A 1 95 ? 2.413 7.375 -14.394 1.00 78.81 95 ASN A N 1
ATOM 753 C CA . ASN A 1 95 ? 0.960 7.202 -14.455 1.00 78.81 95 ASN A CA 1
ATOM 754 C C . ASN A 1 95 ? 0.492 6.793 -15.843 1.00 78.81 95 ASN A C 1
ATOM 756 O O . ASN A 1 95 ? -0.255 5.827 -16.003 1.00 78.81 95 ASN A O 1
ATOM 760 N N . LYS A 1 96 ? 0.910 7.568 -16.847 1.00 85.81 96 LYS A N 1
ATOM 761 C CA . LYS A 1 96 ? 0.506 7.364 -18.232 1.00 85.81 96 LYS A CA 1
ATOM 762 C C . LYS A 1 96 ? 0.905 5.969 -18.701 1.00 85.81 96 LYS A C 1
ATOM 764 O O . LYS A 1 96 ? 0.102 5.294 -19.334 1.00 85.81 96 LYS A O 1
ATOM 769 N N . GLU A 1 97 ? 2.111 5.533 -18.361 1.00 89.75 97 GLU A N 1
ATOM 770 C CA . GLU A 1 97 ? 2.632 4.228 -18.750 1.00 89.75 97 GLU A CA 1
ATOM 771 C C . GLU A 1 97 ? 1.982 3.073 -17.985 1.00 89.75 97 GLU A C 1
ATOM 773 O O . GLU A 1 97 ? 1.648 2.081 -18.619 1.00 89.75 97 GLU A O 1
ATOM 778 N N . ILE A 1 98 ? 1.728 3.181 -16.675 1.00 90.12 98 ILE A N 1
ATOM 779 C CA . ILE A 1 98 ? 1.020 2.123 -15.927 1.00 90.12 98 ILE A CA 1
ATOM 780 C C . ILE A 1 98 ? -0.397 1.946 -16.468 1.00 90.12 98 ILE A C 1
ATOM 782 O O . ILE A 1 98 ? -0.792 0.825 -16.765 1.00 90.12 98 ILE A O 1
ATOM 786 N N . ARG A 1 99 ? -1.141 3.039 -16.680 1.00 87.38 99 ARG A N 1
ATOM 787 C CA . ARG A 1 99 ? -2.494 2.970 -17.259 1.00 87.38 99 ARG A CA 1
ATOM 788 C C . ARG A 1 99 ? -2.490 2.382 -18.671 1.00 87.38 99 ARG A C 1
ATOM 790 O O . ARG A 1 99 ? -3.394 1.637 -19.031 1.00 87.38 99 ARG A O 1
ATOM 797 N N . ARG A 1 100 ? -1.489 2.740 -19.482 1.00 92.25 100 ARG A N 1
ATOM 798 C CA . ARG A 1 100 ? -1.372 2.297 -20.877 1.00 92.25 100 ARG A CA 1
ATOM 799 C C . ARG A 1 100 ? -0.929 0.841 -20.992 1.00 92.25 100 ARG A C 1
ATOM 801 O O . ARG A 1 100 ? -1.444 0.123 -21.841 1.00 92.25 100 ARG A O 1
ATOM 808 N N . CYS A 1 101 ? 0.057 0.437 -20.199 1.00 94.19 101 CYS A N 1
ATOM 809 C CA . CYS A 1 101 ? 0.727 -0.852 -20.330 1.00 94.19 101 CYS A CA 1
ATOM 810 C C . CYS A 1 101 ? 0.186 -1.904 -19.367 1.00 94.19 101 CYS A C 1
ATOM 812 O O . CYS A 1 101 ? 0.220 -3.068 -19.719 1.00 94.19 101 CYS A O 1
ATOM 814 N N . CYS A 1 102 ? -0.304 -1.521 -18.187 1.00 94.19 102 CYS A N 1
ATOM 815 C CA . CYS A 1 102 ? -0.675 -2.435 -17.104 1.00 94.19 102 CYS A CA 1
ATOM 816 C C . CYS A 1 102 ? -2.059 -2.083 -16.519 1.00 94.19 102 CYS A C 1
ATOM 818 O O . CYS A 1 102 ? -2.160 -1.774 -15.326 1.00 94.19 102 CYS A O 1
ATOM 820 N N . PRO A 1 103 ? -3.144 -2.116 -17.317 1.00 91.56 103 PRO A N 1
ATOM 821 C CA . PRO A 1 103 ? -4.478 -1.697 -16.867 1.00 91.56 103 PRO A CA 1
ATOM 822 C C . PRO A 1 103 ? -5.021 -2.537 -15.696 1.00 91.56 103 PRO A C 1
ATOM 824 O O . PRO A 1 103 ? -5.873 -2.075 -14.940 1.00 91.56 103 PRO A O 1
ATOM 827 N N . SER A 1 104 ? -4.502 -3.753 -15.515 1.00 91.50 104 SER A N 1
ATOM 828 C CA . SER A 1 104 ? -4.878 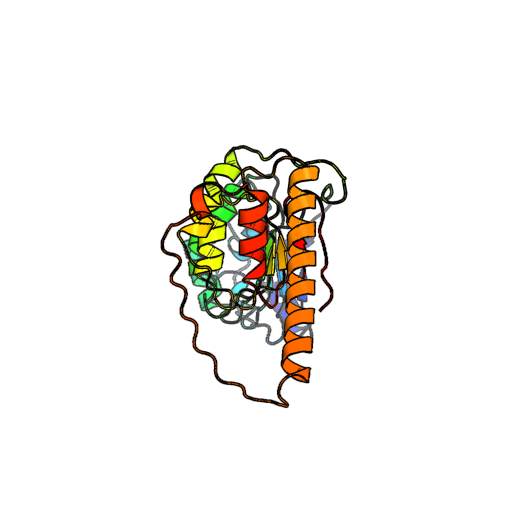-4.679 -14.440 1.00 91.50 104 SER A CA 1
ATOM 829 C C . SER A 1 104 ? -4.091 -4.484 -13.137 1.00 91.50 104 SER A C 1
ATOM 831 O O . SER A 1 104 ? -4.242 -5.291 -12.222 1.00 91.50 104 SER A O 1
ATOM 833 N N . CYS A 1 105 ? -3.238 -3.460 -13.030 1.00 93.12 105 CYS A N 1
ATOM 834 C CA . CYS A 1 105 ? -2.424 -3.233 -11.836 1.00 93.12 105 CYS A CA 1
ATOM 835 C C . CYS A 1 105 ? -3.298 -2.780 -10.655 1.00 93.12 105 CYS A C 1
ATOM 837 O O . CYS A 1 105 ? -3.889 -1.700 -10.691 1.00 93.12 105 CYS A O 1
ATOM 839 N N . THR A 1 106 ? -3.385 -3.605 -9.605 1.00 90.56 106 THR A N 1
ATOM 840 C CA . THR A 1 106 ? -4.253 -3.387 -8.431 1.00 90.56 106 THR A CA 1
ATOM 841 C C . THR A 1 106 ? -3.497 -3.231 -7.115 1.00 90.56 106 THR A C 1
ATOM 843 O O . THR A 1 106 ? -4.108 -2.874 -6.104 1.00 90.56 106 THR A O 1
ATOM 846 N N . ALA A 1 107 ? -2.187 -3.493 -7.095 1.00 88.19 107 ALA A N 1
ATOM 847 C CA . ALA A 1 107 ? -1.359 -3.358 -5.902 1.00 88.19 107 ALA A CA 1
ATOM 848 C C . ALA A 1 107 ? 0.015 -2.768 -6.231 1.00 88.19 107 ALA A C 1
ATOM 850 O O . ALA A 1 107 ? 0.726 -3.253 -7.113 1.00 88.19 107 ALA A O 1
ATOM 851 N N . ILE A 1 108 ? 0.413 -1.746 -5.472 1.00 86.12 108 ILE A N 1
ATOM 852 C CA . ILE A 1 108 ? 1.748 -1.152 -5.559 1.00 86.12 108 ILE A CA 1
ATOM 853 C C . ILE A 1 108 ? 2.383 -1.164 -4.171 1.00 86.12 108 ILE A C 1
ATOM 855 O O . ILE A 1 108 ? 1.825 -0.651 -3.199 1.00 86.12 108 ILE A O 1
ATOM 859 N N . HIS A 1 109 ? 3.562 -1.772 -4.098 1.00 88.62 109 HIS A N 1
ATOM 860 C CA . HIS A 1 109 ? 4.350 -1.933 -2.888 1.00 88.62 109 HIS A CA 1
ATOM 861 C C . HIS A 1 109 ? 5.597 -1.065 -3.020 1.00 88.62 109 HIS A C 1
ATOM 863 O O . HIS A 1 109 ? 6.412 -1.278 -3.913 1.00 88.62 109 HIS A O 1
ATOM 869 N N . VAL A 1 110 ? 5.763 -0.073 -2.152 1.00 85.06 110 VAL A N 1
ATOM 870 C CA . VAL A 1 110 ? 6.923 0.825 -2.215 1.00 85.06 110 VAL A CA 1
ATOM 871 C C . VAL A 1 110 ? 7.900 0.461 -1.104 1.00 85.06 110 VAL A C 1
ATOM 873 O O . VAL A 1 110 ? 7.597 0.646 0.078 1.00 85.06 110 VAL A O 1
ATOM 876 N N . ARG A 1 111 ? 9.084 -0.053 -1.458 1.00 84.62 111 ARG A N 1
ATOM 877 C CA . ARG A 1 111 ? 10.136 -0.298 -0.466 1.00 84.62 111 ARG A CA 1
ATOM 878 C C . ARG A 1 111 ? 10.778 1.020 -0.032 1.00 84.62 111 ARG A C 1
ATOM 880 O O . ARG A 1 111 ? 10.908 1.942 -0.842 1.00 84.62 111 ARG A O 1
ATOM 887 N N . PRO A 1 112 ? 11.215 1.117 1.231 1.00 70.69 112 PRO A N 1
ATOM 888 C CA . PRO A 1 112 ? 11.927 2.275 1.723 1.00 70.69 112 PRO A CA 1
ATOM 889 C C . PRO A 1 112 ? 13.240 2.460 0.957 1.00 70.69 112 PRO A C 1
ATOM 891 O O . PRO A 1 112 ? 14.072 1.555 0.891 1.00 70.69 112 PRO A O 1
ATOM 894 N N . SER A 1 113 ? 13.422 3.647 0.384 1.00 70.75 113 SER A N 1
ATOM 895 C CA . SER A 1 113 ? 14.709 4.133 -0.114 1.00 70.75 113 SER A CA 1
ATOM 896 C C . SER A 1 113 ? 15.429 4.924 0.978 1.00 70.75 113 SER A C 1
ATOM 898 O O . SER A 1 113 ? 14.790 5.462 1.877 1.00 70.75 113 SER A O 1
ATOM 900 N N . THR A 1 114 ? 16.751 5.069 0.869 1.00 60.44 114 THR A N 1
ATOM 901 C CA . THR A 1 114 ? 17.540 5.996 1.709 1.00 60.44 114 THR A CA 1
ATOM 902 C C . THR A 1 114 ? 17.203 7.469 1.458 1.00 60.44 114 THR A C 1
ATOM 904 O O . THR A 1 114 ? 17.588 8.339 2.232 1.00 60.44 114 THR A O 1
ATOM 907 N N . LEU A 1 115 ? 16.497 7.755 0.366 1.00 60.31 115 LEU A N 1
ATOM 908 C CA . LEU A 1 115 ? 15.964 9.072 0.039 1.00 60.31 115 LEU A CA 1
ATOM 909 C C . LEU A 1 115 ? 14.643 9.302 0.758 1.00 60.31 115 LEU A C 1
ATOM 911 O O . LEU A 1 115 ? 13.967 8.316 1.052 1.00 60.31 115 LEU A O 1
ATOM 915 N N . PRO A 1 116 ? 14.239 10.565 0.995 1.00 58.03 116 PRO A N 1
ATOM 916 C CA . PRO A 1 116 ? 12.972 10.874 1.636 1.00 58.03 116 PRO A CA 1
ATOM 917 C C . PRO A 1 116 ? 11.823 10.276 0.819 1.00 58.03 116 PRO A C 1
ATOM 919 O O . PRO A 1 116 ? 11.323 10.878 -0.134 1.00 58.03 116 PRO A O 1
ATOM 922 N N . ILE A 1 117 ? 11.399 9.083 1.245 1.00 54.19 117 ILE A N 1
ATOM 923 C CA . ILE A 1 117 ? 10.254 8.297 0.773 1.00 54.19 117 ILE A CA 1
ATOM 924 C C . ILE A 1 117 ? 9.008 9.189 0.743 1.00 54.19 117 ILE A C 1
ATOM 926 O O . ILE A 1 117 ? 8.158 9.055 -0.133 1.00 54.19 117 ILE A O 1
ATOM 930 N N . ALA A 1 118 ? 8.963 10.163 1.659 1.00 52.78 118 ALA A N 1
ATOM 931 C CA . ALA A 1 118 ? 8.026 11.271 1.686 1.00 52.78 118 ALA A CA 1
ATOM 932 C C . ALA A 1 118 ? 7.827 11.902 0.307 1.00 52.78 118 ALA A C 1
ATOM 934 O O . ALA A 1 118 ? 6.700 12.063 -0.106 1.00 52.78 118 ALA A O 1
ATOM 935 N N . SER A 1 119 ? 8.877 12.220 -0.450 1.00 56.25 119 SER A N 1
ATOM 936 C CA . SER A 1 119 ? 8.729 12.893 -1.746 1.00 56.25 119 SER A CA 1
ATOM 937 C C . SER A 1 119 ? 8.094 11.984 -2.804 1.00 56.25 119 SER A C 1
ATOM 939 O O . SER A 1 119 ? 7.129 12.385 -3.452 1.00 56.25 119 SER A O 1
ATOM 941 N N . MET A 1 120 ? 8.555 10.737 -2.929 1.00 56.31 120 MET A N 1
ATOM 942 C CA . MET A 1 120 ? 7.988 9.788 -3.887 1.00 56.31 120 MET A CA 1
ATOM 943 C C . MET A 1 120 ? 6.558 9.407 -3.518 1.00 56.31 120 MET A C 1
ATOM 945 O O . MET A 1 120 ? 5.748 9.218 -4.404 1.00 56.31 120 MET A O 1
ATOM 949 N N . LEU A 1 121 ? 6.211 9.345 -2.235 1.00 60.84 121 LEU A N 1
ATOM 950 C CA . LEU A 1 121 ? 4.849 9.072 -1.790 1.00 60.84 121 LEU A CA 1
ATOM 951 C C . LEU A 1 121 ? 3.975 10.332 -1.791 1.00 60.84 121 LEU A C 1
ATOM 953 O O . LEU A 1 121 ? 2.805 10.245 -2.094 1.00 60.84 121 LEU A O 1
ATOM 957 N N . VAL A 1 122 ? 4.487 11.530 -1.542 1.00 57.47 122 VAL A N 1
ATOM 958 C CA . VAL A 1 122 ? 3.687 12.770 -1.553 1.00 57.47 122 VAL A CA 1
ATOM 959 C C . VAL A 1 122 ? 3.348 13.194 -2.971 1.00 57.47 122 VAL A C 1
ATOM 961 O O . VAL A 1 122 ? 2.182 13.437 -3.285 1.00 57.47 122 VAL A O 1
ATOM 964 N N . TYR A 1 123 ? 4.350 13.226 -3.848 1.00 56.47 123 TYR A N 1
ATOM 965 C CA . TYR A 1 123 ? 4.136 13.493 -5.267 1.00 56.47 123 TYR A CA 1
ATOM 966 C C . TYR A 1 123 ? 3.541 12.276 -5.968 1.00 56.47 123 TYR A C 1
ATOM 968 O O . TYR A 1 123 ? 2.648 12.418 -6.804 1.00 56.47 123 TYR A O 1
ATOM 976 N N . GLY A 1 124 ? 3.979 11.080 -5.573 1.00 55.75 124 GLY A N 1
ATOM 977 C CA . GLY A 1 124 ? 3.460 9.833 -6.097 1.00 55.75 124 GLY A CA 1
ATOM 978 C C . GLY A 1 124 ? 2.076 9.487 -5.613 1.00 55.75 124 GLY A C 1
ATOM 979 O O . GLY A 1 124 ? 1.415 8.859 -6.397 1.00 55.75 124 GLY A O 1
ATOM 980 N N . PHE A 1 125 ? 1.562 9.888 -4.444 1.00 60.81 125 PHE A N 1
ATOM 981 C CA . PHE A 1 125 ? 0.207 9.497 -4.016 1.00 60.81 125 PHE A CA 1
ATOM 982 C C . PHE A 1 125 ? -0.892 10.362 -4.593 1.00 60.81 125 PHE A C 1
ATOM 984 O O . PHE A 1 125 ? -1.907 9.809 -5.001 1.00 60.81 125 PHE A O 1
ATOM 991 N N . LYS A 1 126 ? -0.677 11.681 -4.702 1.00 56.88 126 LYS A N 1
ATOM 992 C CA . LYS A 1 126 ? -1.565 12.526 -5.513 1.00 56.88 126 LYS A CA 1
ATOM 993 C C . LYS A 1 126 ? -1.634 11.981 -6.934 1.00 56.88 126 LYS A C 1
ATOM 995 O O . LYS A 1 126 ? -2.704 11.877 -7.521 1.00 56.88 126 LYS A O 1
ATOM 1000 N N . ALA A 1 127 ? -0.481 11.563 -7.439 1.00 53.16 127 ALA A N 1
ATOM 1001 C CA . ALA A 1 127 ? -0.422 10.841 -8.676 1.00 53.16 127 ALA A CA 1
ATOM 1002 C C . ALA A 1 127 ? -0.992 9.423 -8.563 1.00 53.16 127 ALA A C 1
ATOM 1004 O O . ALA A 1 127 ? -1.612 9.049 -9.519 1.00 53.16 127 ALA A O 1
ATOM 1005 N N . LEU A 1 128 ? -0.891 8.643 -7.478 1.00 54.50 128 LEU A N 1
ATOM 1006 C CA . LEU A 1 128 ? -1.256 7.211 -7.412 1.00 54.50 128 LEU A CA 1
ATOM 1007 C C . LEU A 1 128 ? -2.759 7.010 -7.371 1.00 54.50 128 LEU A C 1
ATOM 1009 O O . LEU A 1 128 ? -3.268 6.081 -7.986 1.00 54.50 128 LEU A O 1
ATOM 1013 N N . THR A 1 129 ? -3.466 7.922 -6.716 1.00 56.84 129 THR A N 1
ATOM 1014 C CA . THR A 1 129 ? -4.918 8.057 -6.851 1.00 56.84 129 THR A CA 1
ATOM 1015 C C . THR A 1 129 ? -5.325 8.499 -8.257 1.00 56.84 129 THR A C 1
ATOM 1017 O O . THR A 1 129 ? -6.474 8.313 -8.640 1.00 56.84 129 THR A O 1
ATOM 1020 N N . GLU A 1 130 ? -4.408 9.090 -9.032 1.00 57.56 130 GLU A N 1
ATOM 1021 C CA . GLU A 1 130 ? -4.536 9.223 -10.484 1.00 57.56 130 GLU A CA 1
ATOM 1022 C C . GLU A 1 130 ? -3.923 7.998 -11.231 1.00 57.56 130 GLU A C 1
ATOM 1024 O O . GLU A 1 130 ? -4.348 7.705 -12.329 1.00 57.56 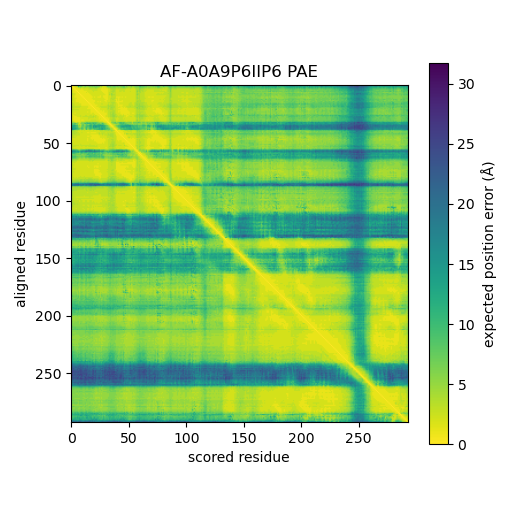130 GLU A O 1
ATOM 1029 N N . ILE A 1 131 ? -2.964 7.222 -10.716 1.00 51.88 131 ILE A N 1
ATOM 1030 C CA . ILE A 1 131 ? -2.229 6.149 -11.429 1.00 51.88 131 ILE A CA 1
ATOM 1031 C C . ILE A 1 131 ? -3.089 4.912 -11.527 1.00 51.88 131 ILE A C 1
ATOM 1033 O O . ILE A 1 131 ? -3.292 4.374 -12.612 1.00 51.88 131 ILE A O 1
ATOM 1037 N N . CYS A 1 132 ? -3.531 4.444 -10.369 1.00 55.62 132 CYS A N 1
ATOM 1038 C CA . CYS A 1 132 ? -4.286 3.225 -10.239 1.00 55.62 132 CYS A CA 1
ATOM 1039 C C . CYS A 1 132 ? -5.744 3.580 -10.468 1.00 55.62 132 CYS A C 1
ATOM 1041 O O . CYS A 1 132 ? -6.205 4.639 -10.035 1.00 55.62 132 CYS A O 1
ATOM 1043 N N . HIS A 1 133 ? -6.477 2.702 -11.150 1.00 66.12 133 HIS A N 1
ATOM 1044 C CA . HIS A 1 133 ? -7.924 2.825 -11.175 1.00 66.12 133 HIS A CA 1
ATOM 1045 C C . HIS A 1 133 ? -8.383 2.892 -9.718 1.00 66.12 133 HIS A C 1
ATOM 1047 O O . HIS A 1 133 ? -8.212 1.938 -8.960 1.00 66.12 133 HIS A O 1
ATOM 1053 N N . GLN A 1 134 ? -8.920 4.045 -9.322 1.00 77.25 134 GLN A N 1
ATOM 1054 C CA . GLN A 1 134 ? -9.515 4.271 -8.005 1.00 77.25 134 GLN A CA 1
ATOM 1055 C C . GLN A 1 134 ? -10.460 3.114 -7.640 1.00 77.25 134 GLN A C 1
ATOM 1057 O O . GLN A 1 134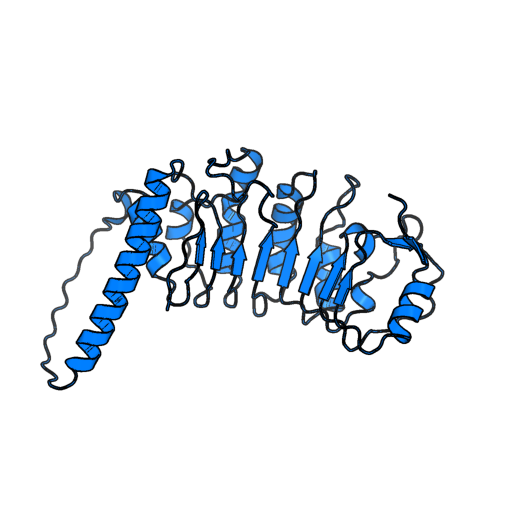 ? -10.483 2.639 -6.506 1.00 77.25 134 GLN A O 1
ATOM 1062 N N . ASP A 1 135 ? -11.120 2.577 -8.667 1.00 81.75 135 ASP A N 1
ATOM 1063 C CA . ASP A 1 135 ? -12.056 1.461 -8.614 1.00 81.75 135 ASP A CA 1
ATOM 1064 C C . ASP A 1 135 ? -11.421 0.061 -8.542 1.00 81.75 135 ASP A C 1
ATOM 1066 O O . ASP A 1 135 ? -12.145 -0.919 -8.369 1.00 81.75 135 ASP A O 1
ATOM 1070 N N . THR A 1 136 ? -10.107 -0.102 -8.714 1.00 83.88 136 THR A N 1
ATOM 1071 C CA . THR A 1 136 ? -9.435 -1.420 -8.668 1.00 83.88 136 THR A CA 1
ATOM 1072 C C . THR A 1 136 ? -8.330 -1.518 -7.629 1.00 83.88 136 THR A C 1
ATOM 1074 O O . THR A 1 136 ? -7.902 -2.630 -7.329 1.00 83.88 136 THR A O 1
ATOM 1077 N N . LEU A 1 137 ? -7.868 -0.399 -7.068 1.00 88.31 137 LEU A N 1
ATOM 1078 C CA . LEU A 1 137 ? -6.795 -0.401 -6.081 1.00 88.31 137 LEU A CA 1
ATOM 1079 C C . LEU A 1 137 ? -7.249 -1.098 -4.793 1.00 88.31 137 LEU A C 1
ATOM 1081 O O . LEU A 1 137 ? -8.120 -0.599 -4.082 1.00 88.31 137 LEU A O 1
ATOM 1085 N N . THR A 1 138 ? -6.638 -2.242 -4.484 1.00 93.81 138 THR A N 1
ATOM 1086 C CA . THR A 1 138 ? -6.989 -3.044 -3.300 1.00 93.81 138 THR A CA 1
ATOM 1087 C C . THR A 1 138 ? -5.960 -2.954 -2.185 1.00 93.81 138 THR A C 1
ATOM 1089 O O . THR A 1 138 ? -6.300 -3.188 -1.027 1.00 93.81 138 THR A O 1
ATOM 1092 N N . ALA A 1 139 ? -4.704 -2.635 -2.502 1.00 91.56 139 ALA A N 1
ATOM 1093 C CA . ALA A 1 139 ? -3.638 -2.596 -1.509 1.00 91.56 139 ALA A CA 1
ATOM 1094 C C . ALA A 1 139 ? -2.615 -1.493 -1.792 1.00 91.56 139 ALA A C 1
ATOM 1096 O O . ALA A 1 139 ? -2.130 -1.347 -2.915 1.00 91.56 139 ALA A O 1
ATOM 1097 N N . ILE A 1 140 ? -2.250 -0.764 -0.738 1.00 89.44 140 ILE A N 1
ATOM 1098 C CA . ILE A 1 140 ? -1.128 0.172 -0.713 1.00 89.44 140 ILE A CA 1
ATOM 1099 C C . ILE A 1 140 ? -0.274 -0.154 0.500 1.00 89.44 140 ILE A C 1
ATOM 1101 O O . ILE A 1 140 ? -0.742 -0.105 1.639 1.00 89.44 140 ILE A O 1
ATOM 1105 N N . MET A 1 141 ? 0.994 -0.468 0.262 1.00 87.94 141 MET A N 1
ATOM 1106 C CA . MET A 1 141 ? 1.903 -0.868 1.326 1.00 87.94 141 MET A CA 1
ATOM 1107 C C . MET A 1 141 ? 3.262 -0.206 1.149 1.00 87.94 141 MET A C 1
ATOM 1109 O O . MET A 1 141 ? 3.833 -0.212 0.058 1.00 87.94 141 MET A O 1
ATOM 1113 N N . THR A 1 142 ? 3.808 0.310 2.243 1.00 86.44 142 THR A N 1
ATOM 1114 C CA . THR A 1 142 ? 5.236 0.567 2.384 1.00 86.44 142 THR A CA 1
ATOM 1115 C C . THR A 1 142 ? 5.840 -0.487 3.294 1.00 86.44 142 THR A C 1
ATOM 1117 O O . THR A 1 142 ? 5.177 -1.008 4.199 1.00 86.44 142 THR A O 1
ATOM 1120 N N . THR A 1 143 ? 7.093 -0.861 3.037 1.00 77.19 143 THR A N 1
ATOM 1121 C CA . THR A 1 143 ? 7.764 -1.825 3.911 1.00 77.19 143 THR A CA 1
ATOM 1122 C C . THR A 1 143 ? 7.930 -1.213 5.293 1.00 77.19 143 THR A C 1
ATOM 1124 O O . THR A 1 143 ? 8.391 -0.079 5.446 1.00 77.19 143 THR A O 1
ATOM 1127 N N . LEU A 1 144 ? 7.564 -1.992 6.302 1.00 70.12 144 LEU A N 1
ATOM 1128 C CA . LEU A 1 144 ? 7.840 -1.669 7.688 1.00 70.12 144 LEU A CA 1
ATOM 1129 C C . LEU A 1 144 ? 9.368 -1.592 7.873 1.00 70.12 144 LEU A C 1
ATOM 1131 O O . LEU A 1 144 ? 10.083 -2.444 7.334 1.00 70.12 144 LEU A O 1
ATOM 1135 N N . PRO A 1 145 ? 9.899 -0.599 8.606 1.00 66.94 145 PRO A N 1
ATOM 1136 C CA . PRO A 1 145 ? 11.305 -0.607 9.003 1.00 66.94 145 PRO A CA 1
ATOM 1137 C C . PRO A 1 145 ? 11.656 -1.951 9.658 1.00 66.94 145 PRO A C 1
ATOM 1139 O O . PRO A 1 145 ? 10.816 -2.527 10.346 1.00 66.94 145 PRO A O 1
ATOM 1142 N N . ARG A 1 146 ? 12.877 -2.475 9.487 1.00 67.56 146 ARG A N 1
ATOM 1143 C CA . ARG A 1 146 ? 13.261 -3.765 10.112 1.00 67.56 146 ARG A CA 1
ATOM 1144 C C . ARG A 1 146 ? 13.089 -3.749 11.635 1.00 67.56 146 ARG A C 1
ATOM 1146 O O . ARG A 1 146 ? 12.787 -4.779 12.229 1.00 67.56 146 ARG A O 1
ATOM 1153 N N . ASP A 1 147 ? 13.178 -2.563 12.230 1.00 64.19 147 ASP A N 1
ATOM 1154 C CA . ASP A 1 147 ? 13.004 -2.323 13.662 1.00 64.19 147 ASP A CA 1
ATOM 1155 C C . ASP A 1 147 ? 11.532 -2.263 14.099 1.00 64.19 147 ASP A C 1
ATOM 1157 O O . ASP A 1 147 ? 11.240 -1.954 15.250 1.00 64.19 147 ASP A O 1
ATOM 1161 N N . PHE A 1 148 ? 10.580 -2.587 13.220 1.00 63.62 148 PHE A N 1
ATOM 1162 C CA . PHE A 1 148 ? 9.148 -2.629 13.531 1.00 63.62 148 PHE A CA 1
ATOM 1163 C C . PHE A 1 148 ? 8.791 -3.618 14.649 1.00 63.62 148 PHE A C 1
ATOM 1165 O O . PHE A 1 148 ? 7.772 -3.465 15.315 1.00 63.62 148 PHE A O 1
ATOM 1172 N N . HIS A 1 149 ? 9.629 -4.632 14.870 1.00 66.06 149 HIS A N 1
ATOM 1173 C CA . HIS A 1 149 ? 9.469 -5.571 15.982 1.00 66.06 149 HIS A CA 1
ATOM 1174 C C . HIS A 1 149 ? 10.085 -5.075 17.291 1.00 66.06 149 HIS A C 1
ATOM 1176 O O . HIS A 1 149 ? 9.909 -5.714 18.330 1.00 66.06 149 HIS A O 1
ATOM 1182 N N . SER A 1 150 ? 10.814 -3.958 17.270 1.00 67.38 150 SER A N 1
ATOM 1183 C CA . SER A 1 150 ? 11.280 -3.350 18.504 1.00 67.38 150 SER A CA 1
ATOM 1184 C C . SER A 1 150 ? 10.076 -2.739 19.223 1.00 67.38 150 SER A C 1
ATOM 1186 O O . SER A 1 150 ? 9.264 -2.033 18.634 1.00 67.38 150 SER A O 1
ATOM 1188 N N . ASN A 1 151 ? 9.949 -2.987 20.527 1.00 67.31 151 ASN A N 1
ATOM 1189 C CA . ASN A 1 151 ? 8.930 -2.352 21.373 1.00 67.31 151 ASN A CA 1
ATOM 1190 C C . ASN A 1 151 ? 9.144 -0.827 21.529 1.00 67.31 151 ASN A C 1
ATOM 1192 O O . ASN A 1 151 ? 8.582 -0.221 22.442 1.00 67.31 151 ASN A O 1
ATOM 1196 N N . GLN A 1 152 ? 9.982 -0.212 20.695 1.00 74.50 152 GLN A N 1
ATOM 1197 C CA . GLN A 1 152 ? 10.312 1.201 20.751 1.00 74.50 152 GLN A CA 1
ATOM 1198 C C . GLN A 1 152 ? 9.290 2.011 19.955 1.00 74.50 152 GLN A C 1
ATOM 1200 O O . GLN A 1 152 ? 8.828 1.611 18.888 1.00 74.50 152 GLN A O 1
ATOM 1205 N N . LEU A 1 153 ? 8.922 3.165 20.504 1.00 71.06 153 LEU A N 1
ATOM 1206 C CA . LEU A 1 153 ? 8.102 4.138 19.797 1.00 71.06 153 LEU A CA 1
ATOM 1207 C C . LEU A 1 153 ? 8.962 4.776 18.709 1.00 71.06 153 LEU A C 1
ATOM 1209 O O . LEU A 1 153 ? 9.992 5.380 19.000 1.00 71.06 153 LEU A O 1
ATOM 1213 N N . PHE A 1 154 ? 8.536 4.655 17.455 1.00 70.50 154 PHE A N 1
ATOM 1214 C CA . PHE A 1 154 ? 9.183 5.372 16.362 1.00 70.50 154 PHE A CA 1
ATOM 1215 C C . PHE A 1 154 ? 8.999 6.878 16.577 1.00 70.50 154 PHE A C 1
ATOM 1217 O O . PHE A 1 154 ? 7.869 7.364 16.563 1.00 70.50 154 PHE A O 1
ATOM 1224 N N . THR A 1 155 ? 10.064 7.660 16.723 1.00 70.44 155 THR A N 1
ATOM 1225 C CA . THR A 1 155 ? 9.958 9.121 16.606 1.00 70.44 155 THR A CA 1
ATOM 1226 C C . THR A 1 155 ? 9.702 9.464 15.140 1.00 70.44 155 THR A C 1
ATOM 1228 O O . THR A 1 155 ? 10.352 8.940 14.238 1.00 70.44 155 THR A O 1
ATOM 1231 N N . LEU A 1 156 ? 8.646 10.234 14.874 1.00 67.25 156 LEU A N 1
ATOM 1232 C CA . LEU A 1 156 ? 8.316 10.640 13.510 1.00 67.25 156 LEU A CA 1
ATOM 1233 C C . LEU A 1 156 ? 9.271 11.766 13.113 1.00 67.25 156 LEU A C 1
ATOM 1235 O O . LEU A 1 156 ? 9.344 12.765 13.819 1.00 67.25 156 LEU A O 1
ATOM 1239 N N . GLU A 1 157 ? 9.973 11.633 11.991 1.00 70.50 157 GLU A N 1
ATOM 1240 C CA . GLU A 1 157 ? 10.632 12.795 11.397 1.00 70.50 157 GLU A CA 1
ATOM 1241 C C . GLU A 1 157 ? 9.560 13.783 10.910 1.00 70.50 157 GLU A C 1
ATOM 1243 O O . GLU A 1 157 ? 8.657 13.411 10.150 1.00 70.50 157 GLU A O 1
ATOM 1248 N N . ASP A 1 158 ? 9.663 15.049 11.326 1.00 59.56 158 ASP A N 1
ATOM 1249 C CA . ASP A 1 158 ? 8.668 16.105 11.072 1.00 59.56 158 ASP A CA 1
ATOM 1250 C C . ASP A 1 158 ? 8.288 16.258 9.590 1.00 59.56 158 ASP A C 1
ATOM 1252 O O . ASP A 1 158 ? 7.157 16.617 9.253 1.00 59.56 158 ASP A O 1
ATOM 1256 N N . HIS A 1 159 ? 9.200 15.920 8.676 1.00 62.84 159 HIS A N 1
ATOM 1257 C CA . HIS A 1 159 ? 8.979 15.997 7.232 1.00 62.84 159 HIS A CA 1
ATOM 1258 C C . HIS A 1 159 ? 7.844 15.092 6.730 1.00 62.84 159 HIS A C 1
ATOM 1260 O O . HIS A 1 159 ? 7.237 15.381 5.701 1.00 62.84 159 HIS A O 1
ATOM 1266 N N . LEU A 1 160 ? 7.528 14.013 7.448 1.00 65.06 160 LEU A N 1
ATOM 1267 C CA . LEU A 1 160 ? 6.414 13.122 7.120 1.00 65.06 160 LEU A CA 1
ATOM 1268 C C . LEU A 1 160 ? 5.102 13.561 7.785 1.00 65.06 160 LEU A C 1
ATOM 1270 O O . LEU A 1 160 ? 4.018 13.215 7.309 1.00 65.06 160 LEU A O 1
ATOM 1274 N N . ALA A 1 161 ? 5.172 14.377 8.840 1.00 64.62 161 ALA A N 1
ATOM 1275 C CA . ALA A 1 161 ? 4.000 14.884 9.548 1.00 64.62 161 ALA A CA 1
ATOM 1276 C C . ALA A 1 161 ? 3.164 15.857 8.698 1.00 64.62 161 ALA A C 1
ATOM 1278 O O . ALA A 1 161 ? 1.946 15.943 8.882 1.00 64.62 161 ALA A O 1
ATOM 1279 N N . THR A 1 162 ? 3.788 16.566 7.752 1.00 66.94 162 THR A N 1
ATOM 1280 C CA . THR A 1 162 ? 3.120 17.476 6.798 1.00 66.94 162 THR A CA 1
ATOM 1281 C C . THR A 1 162 ? 2.305 16.739 5.732 1.00 66.94 162 THR A C 1
ATOM 1283 O O . THR A 1 162 ? 1.470 17.331 5.053 1.00 66.94 162 THR A O 1
ATOM 1286 N N . SER A 1 163 ? 2.500 15.427 5.617 1.00 74.69 163 SER A N 1
ATOM 1287 C CA . SER A 1 163 ? 1.923 14.579 4.572 1.00 74.69 163 SER A CA 1
ATOM 1288 C C . SER A 1 163 ? 0.709 13.774 5.057 1.00 74.69 163 SER A C 1
ATOM 1290 O O . SER A 1 163 ? 0.276 12.835 4.393 1.00 74.69 163 SER A O 1
ATOM 1292 N N . SER A 1 164 ? 0.137 14.136 6.213 1.00 76.88 164 SER A N 1
ATOM 1293 C CA . SER A 1 164 ? -0.982 13.425 6.855 1.00 76.88 164 SER A CA 1
ATOM 1294 C C . SER A 1 164 ? -2.243 13.348 5.993 1.00 76.88 164 SER A C 1
ATOM 1296 O O . SER A 1 164 ? -2.983 12.366 6.053 1.00 76.88 164 SER A O 1
ATOM 1298 N N . TRP A 1 165 ? -2.474 14.370 5.167 1.00 84.06 165 TRP A N 1
ATOM 1299 C CA . TRP A 1 165 ? -3.648 14.483 4.300 1.00 84.06 165 TRP A CA 1
ATOM 1300 C C . TRP A 1 165 ? -3.693 13.406 3.206 1.00 84.06 165 TRP A C 1
ATOM 1302 O O . TRP A 1 165 ? -4.773 13.048 2.742 1.00 84.06 165 TRP A O 1
ATOM 1312 N N . ILE A 1 166 ? -2.544 12.848 2.812 1.00 83.81 166 ILE A N 1
ATOM 1313 C CA . ILE A 1 166 ? -2.462 11.847 1.741 1.00 83.81 166 ILE A CA 1
ATOM 1314 C C . ILE A 1 166 ? -3.175 10.559 2.120 1.00 83.81 166 ILE A C 1
ATOM 1316 O O . ILE A 1 166 ? -3.891 9.991 1.302 1.00 83.81 166 ILE A O 1
ATOM 1320 N N . VAL A 1 167 ? -3.011 10.111 3.364 1.00 87.62 167 VAL A N 1
ATOM 1321 C CA . VAL A 1 167 ? -3.658 8.884 3.832 1.00 87.62 167 VAL A CA 1
ATOM 1322 C C . VAL A 1 167 ? -5.180 9.050 3.806 1.00 87.62 167 VAL A C 1
ATOM 1324 O O . VAL A 1 167 ? -5.877 8.176 3.300 1.00 87.62 167 VAL A O 1
ATOM 1327 N N . GLN A 1 168 ? -5.687 10.210 4.245 1.00 88.44 168 GLN A N 1
ATOM 1328 C CA . GLN A 1 168 ? -7.117 10.548 4.147 1.00 88.44 168 GLN A CA 1
ATOM 1329 C C . GLN A 1 168 ? -7.594 10.539 2.700 1.00 88.44 168 GLN A C 1
ATOM 1331 O O . GLN A 1 168 ? -8.650 10.002 2.379 1.00 88.44 168 GLN A O 1
ATOM 1336 N N . PHE A 1 169 ? -6.806 11.148 1.817 1.00 86.50 169 PHE A N 1
ATOM 1337 C CA . PHE A 1 169 ? -7.142 11.258 0.411 1.00 86.50 169 PHE A CA 1
ATOM 1338 C C . PHE A 1 169 ? -7.230 9.881 -0.260 1.00 86.50 169 PHE A C 1
ATOM 1340 O O . PHE A 1 169 ? -8.209 9.611 -0.946 1.00 86.50 169 PHE A O 1
ATOM 1347 N N . ILE A 1 170 ? -6.282 8.980 0.011 1.00 88.50 170 ILE A N 1
ATOM 1348 C CA . ILE A 1 170 ? -6.313 7.583 -0.448 1.00 88.50 170 ILE A CA 1
ATOM 1349 C C . ILE A 1 170 ? -7.586 6.875 0.031 1.00 88.50 170 ILE A C 1
ATOM 1351 O O . ILE A 1 170 ? -8.322 6.312 -0.775 1.00 88.50 170 ILE A O 1
ATOM 1355 N N . LEU A 1 171 ? -7.868 6.931 1.335 1.00 91.19 171 LEU A N 1
ATOM 1356 C CA . LEU A 1 171 ? -9.016 6.246 1.944 1.00 91.19 171 LEU A CA 1
ATOM 1357 C C . LEU A 1 171 ? -10.361 6.783 1.434 1.00 91.19 171 LEU A C 1
ATOM 1359 O O . LEU A 1 171 ? -11.356 6.058 1.417 1.00 91.19 171 LEU A O 1
ATOM 1363 N N . ARG A 1 172 ? -10.384 8.041 0.983 1.00 90.19 172 ARG A N 1
ATOM 1364 C CA . ARG A 1 172 ? -11.532 8.675 0.332 1.00 90.19 172 ARG A CA 1
ATOM 1365 C C . ARG A 1 172 ? -11.671 8.287 -1.140 1.00 90.19 172 ARG A C 1
ATOM 1367 O O . ARG A 1 172 ? -12.786 8.150 -1.618 1.00 90.19 172 ARG A O 1
ATOM 1374 N N . GLN A 1 173 ? -10.576 8.193 -1.888 1.00 89.06 173 GLN A N 1
ATOM 1375 C CA . GLN A 1 173 ? -10.634 7.999 -3.342 1.00 89.06 173 GLN A CA 1
ATOM 1376 C C . GLN A 1 173 ? -10.663 6.525 -3.760 1.00 89.06 173 GLN A C 1
ATOM 1378 O O . GLN A 1 173 ? -10.959 6.243 -4.912 1.00 89.06 173 GLN A O 1
ATOM 1383 N N . CYS A 1 174 ? -10.354 5.583 -2.868 1.00 91.50 174 CYS A N 1
ATOM 1384 C CA . CYS A 1 174 ? -10.195 4.173 -3.226 1.00 91.50 174 CYS A CA 1
ATOM 1385 C C . CYS A 1 174 ? -11.237 3.291 -2.513 1.00 91.50 174 CYS A C 1
ATOM 1387 O O . CYS A 1 174 ? -10.922 2.691 -1.484 1.00 91.50 174 CYS A O 1
ATOM 1389 N N . PRO A 1 175 ? -12.474 3.174 -3.039 1.00 93.56 175 PRO A N 1
ATOM 1390 C CA . PRO A 1 175 ? -13.550 2.437 -2.370 1.00 93.56 175 PRO A CA 1
ATOM 1391 C C . PRO A 1 175 ? -13.284 0.932 -2.238 1.00 93.56 175 PRO A C 1
ATOM 1393 O O . PRO A 1 175 ? -13.812 0.280 -1.343 1.00 93.56 175 PRO A O 1
ATOM 1396 N N . ARG A 1 176 ? -12.439 0.365 -3.108 1.00 94.00 176 ARG A N 1
ATOM 1397 C CA . ARG A 1 176 ? -12.057 -1.057 -3.066 1.00 94.00 176 ARG A CA 1
ATOM 1398 C C . ARG A 1 176 ? -10.808 -1.344 -2.234 1.00 94.00 176 ARG A C 1
ATOM 1400 O O . ARG A 1 176 ? -10.319 -2.475 -2.250 1.00 94.00 176 ARG A O 1
ATOM 1407 N N . LEU A 1 177 ? -10.272 -0.344 -1.534 1.00 95.38 177 LEU A N 1
ATOM 1408 C CA . LEU A 1 177 ? -9.058 -0.511 -0.752 1.00 95.38 177 LEU A CA 1
ATOM 1409 C C . LEU A 1 177 ? -9.316 -1.433 0.445 1.00 95.38 177 LEU A C 1
ATOM 1411 O O . LEU A 1 177 ? -10.158 -1.155 1.293 1.00 95.38 177 LEU A O 1
ATOM 1415 N N . LYS A 1 178 ? -8.545 -2.517 0.517 1.00 96.62 178 LYS A N 1
ATOM 1416 C CA . LYS A 1 178 ? -8.590 -3.520 1.587 1.00 96.62 178 LYS A CA 1
ATOM 1417 C C . LYS A 1 178 ? -7.418 -3.386 2.541 1.00 96.62 178 LYS A C 1
ATOM 1419 O O . LYS A 1 178 ? -7.558 -3.604 3.739 1.00 96.62 178 LYS A O 1
ATOM 1424 N N . ILE A 1 179 ? -6.247 -3.044 2.012 1.00 95.69 179 ILE A N 1
ATOM 1425 C CA . ILE A 1 179 ? -5.006 -2.995 2.781 1.00 95.69 179 ILE A CA 1
ATOM 1426 C C . ILE A 1 179 ? -4.386 -1.617 2.623 1.00 95.69 179 ILE A C 1
ATOM 1428 O O . ILE A 1 179 ? -4.012 -1.215 1.521 1.00 95.69 179 ILE A O 1
ATOM 1432 N N . ILE A 1 180 ? -4.209 -0.927 3.743 1.00 93.75 180 ILE A N 1
ATOM 1433 C CA . ILE A 1 180 ? -3.356 0.249 3.823 1.00 93.75 180 ILE A CA 1
ATOM 1434 C C . ILE A 1 180 ? -2.294 0.013 4.893 1.00 93.75 180 ILE A C 1
ATOM 1436 O O . ILE A 1 180 ? -2.591 -0.226 6.061 1.00 93.75 180 ILE A O 1
ATOM 1440 N N . SER A 1 181 ? -1.030 0.045 4.487 1.00 92.75 181 SER A N 1
ATOM 1441 C CA . SER A 1 181 ? 0.098 -0.122 5.397 1.00 92.75 181 SER A CA 1
ATOM 1442 C C . SER A 1 181 ? 1.124 0.964 5.142 1.00 92.75 181 SER A C 1
ATOM 1444 O O . SER A 1 181 ? 2.009 0.804 4.312 1.00 92.75 181 SER A O 1
ATOM 1446 N N . LEU A 1 182 ? 0.982 2.075 5.856 1.00 90.50 182 LEU A N 1
ATOM 1447 C CA . LEU A 1 182 ? 1.788 3.287 5.761 1.00 90.50 182 LEU A CA 1
ATOM 1448 C C . LEU A 1 182 ? 2.352 3.646 7.150 1.00 90.50 182 LEU A C 1
ATOM 1450 O O . LEU A 1 182 ? 2.021 4.697 7.703 1.00 90.50 182 LEU A O 1
ATOM 1454 N N . PRO A 1 183 ? 3.210 2.794 7.742 1.00 87.06 183 PRO A N 1
ATOM 1455 C CA . PRO A 1 183 ? 3.709 2.946 9.110 1.00 87.06 183 PRO A CA 1
ATOM 1456 C C . PRO A 1 183 ? 4.429 4.268 9.397 1.00 87.06 183 PRO A C 1
ATOM 1458 O O . PRO A 1 183 ? 4.503 4.717 10.539 1.00 87.06 183 PRO A O 1
ATOM 1461 N N . THR A 1 184 ? 4.982 4.891 8.361 1.00 83.75 184 THR A N 1
ATOM 1462 C CA . THR A 1 184 ? 5.731 6.144 8.448 1.00 83.75 184 THR A CA 1
ATOM 1463 C C . THR A 1 184 ? 4.835 7.381 8.358 1.00 83.75 184 THR A C 1
ATOM 1465 O O . THR A 1 184 ? 5.344 8.493 8.427 1.00 83.75 184 THR A O 1
ATOM 1468 N N . PHE A 1 185 ? 3.519 7.222 8.182 1.00 86.31 185 PHE A N 1
ATOM 1469 C CA . PHE A 1 185 ? 2.576 8.329 8.020 1.00 86.31 185 PHE A CA 1
ATOM 1470 C C . PHE A 1 185 ? 1.699 8.481 9.255 1.00 86.31 185 PHE A C 1
ATOM 1472 O O . PHE A 1 185 ? 1.124 7.508 9.741 1.00 86.31 185 PHE A O 1
ATOM 1479 N N . ALA A 1 186 ? 1.569 9.717 9.739 1.00 89.12 186 ALA A N 1
ATOM 1480 C CA . ALA A 1 186 ? 0.691 10.054 10.851 1.00 89.12 186 ALA A CA 1
ATOM 1481 C C . ALA A 1 186 ? -0.544 10.809 10.365 1.00 89.12 186 ALA A C 1
ATOM 1483 O O . ALA A 1 186 ? -0.424 11.876 9.773 1.00 89.12 186 ALA A O 1
ATOM 1484 N N . MET A 1 187 ? -1.728 10.274 10.640 1.00 91.06 187 MET A N 1
ATOM 1485 C CA . MET A 1 187 ? -3.017 10.889 10.344 1.00 91.06 187 MET A CA 1
ATOM 1486 C C . MET A 1 187 ? -3.441 11.816 11.477 1.00 91.06 187 MET A C 1
ATOM 1488 O O . MET A 1 187 ? -3.162 11.553 12.645 1.00 91.06 187 MET A O 1
ATOM 1492 N N . ASN A 1 188 ? -4.158 12.882 11.144 1.00 90.94 188 ASN A N 1
ATOM 1493 C CA . ASN A 1 188 ? -4.798 13.737 12.133 1.00 90.94 188 ASN A CA 1
ATOM 1494 C C . ASN A 1 188 ? -6.286 13.380 12.246 1.00 90.94 188 ASN A C 1
ATOM 1496 O O . ASN A 1 188 ? -6.981 13.340 11.233 1.00 90.94 188 ASN A O 1
ATOM 1500 N N . MET A 1 189 ? -6.776 13.120 13.461 1.00 90.56 189 MET A N 1
ATOM 1501 C CA . MET A 1 189 ? -8.180 12.752 13.675 1.00 90.56 189 MET A CA 1
ATOM 1502 C C . MET A 1 189 ? -9.162 13.903 13.477 1.00 90.56 189 MET A C 1
ATOM 1504 O O . MET A 1 189 ? -10.339 13.624 13.251 1.00 90.56 189 MET A O 1
ATOM 1508 N N . SER A 1 190 ? -8.724 15.167 13.542 1.00 87.75 190 SER A N 1
ATOM 1509 C CA . SER A 1 190 ? -9.584 16.281 13.116 1.00 87.75 190 SER A CA 1
ATOM 1510 C C . SER A 1 190 ? -9.998 16.088 11.659 1.00 87.75 190 SER A C 1
ATOM 1512 O O . SER A 1 190 ? -11.186 16.059 11.360 1.00 87.75 190 SER A O 1
ATOM 1514 N N . ASP A 1 191 ? -9.022 15.796 10.799 1.00 86.75 191 ASP A N 1
ATOM 1515 C CA . ASP A 1 191 ? -9.215 15.635 9.358 1.00 86.75 191 ASP A CA 1
ATOM 1516 C C . ASP A 1 191 ? -10.048 14.376 9.048 1.00 86.75 191 ASP A C 1
ATOM 1518 O O . ASP A 1 191 ? -10.873 14.379 8.138 1.00 86.75 191 ASP A O 1
ATOM 1522 N N . VAL A 1 192 ? -9.875 13.303 9.838 1.00 86.25 192 VAL A N 1
ATOM 1523 C CA . VAL A 1 192 ? -10.679 12.064 9.734 1.00 86.25 192 VAL A CA 1
ATOM 1524 C C . VAL A 1 192 ? -12.167 12.323 9.974 1.00 86.25 192 VAL A C 1
ATOM 1526 O O . VAL A 1 192 ? -13.018 11.669 9.380 1.00 86.25 192 VAL A O 1
ATOM 1529 N N . ASN A 1 193 ? -12.505 13.223 10.898 1.00 83.25 193 ASN A N 1
ATOM 1530 C CA . ASN A 1 193 ? -13.902 13.462 11.260 1.00 83.25 193 ASN A CA 1
ATOM 1531 C C . ASN A 1 193 ? -14.631 14.351 10.246 1.00 83.25 193 ASN A C 1
ATOM 1533 O O . ASN A 1 193 ? -15.856 14.295 10.177 1.00 83.25 193 ASN A O 1
ATOM 1537 N N . GLU A 1 194 ? -13.894 15.151 9.479 1.00 85.25 194 GLU A N 1
ATOM 1538 C CA . GLU A 1 194 ? -14.447 16.031 8.446 1.00 85.25 194 GLU A CA 1
ATOM 1539 C C . GLU A 1 194 ? -14.738 15.291 7.135 1.00 85.25 194 GLU A C 1
ATOM 1541 O O . GLU A 1 194 ? -15.570 15.739 6.346 1.00 85.25 194 GLU A O 1
ATOM 1546 N N . ILE A 1 195 ? -14.064 14.162 6.890 1.00 82.75 195 ILE A N 1
ATOM 1547 C CA . ILE A 1 195 ? -14.084 13.468 5.601 1.00 82.75 195 ILE A CA 1
ATOM 1548 C C . ILE A 1 195 ? -14.425 11.990 5.793 1.00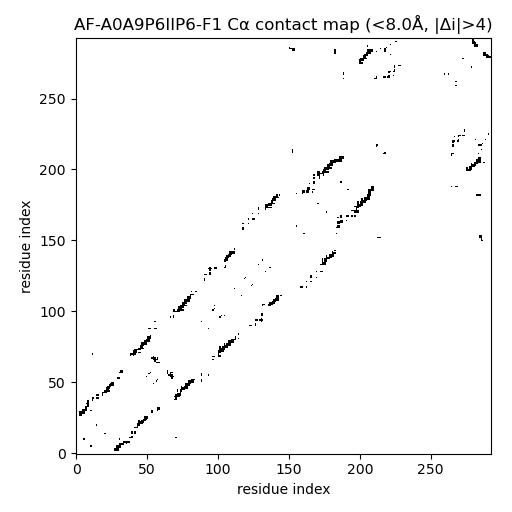 82.75 195 ILE A C 1
ATOM 1550 O O . ILE A 1 195 ? -13.689 11.237 6.427 1.00 82.75 195 ILE A O 1
ATOM 1554 N N . GLU A 1 196 ? -15.522 11.556 5.177 1.00 88.94 196 GLU A N 1
ATOM 1555 C CA . GLU A 1 196 ? -15.909 10.147 5.147 1.00 88.94 196 GLU A CA 1
ATOM 1556 C C . GLU A 1 196 ? -14.956 9.322 4.265 1.00 88.94 196 GLU A C 1
ATOM 1558 O O . GLU A 1 196 ? -14.586 9.727 3.157 1.00 88.94 196 GLU A O 1
ATOM 1563 N N . TRP A 1 197 ? -14.525 8.170 4.782 1.00 93.12 197 TRP A N 1
ATOM 1564 C CA . TRP A 1 197 ? -13.719 7.205 4.035 1.00 93.12 197 TRP A CA 1
ATOM 1565 C C . TRP A 1 197 ? -14.647 6.324 3.201 1.00 93.12 197 TRP A C 1
ATOM 1567 O O . TRP A 1 197 ? -15.676 5.885 3.699 1.00 93.12 197 TRP A O 1
ATOM 1577 N N . MET A 1 198 ? -14.260 6.030 1.960 1.00 92.88 198 MET A N 1
ATOM 1578 C CA . MET A 1 198 ? -15.087 5.257 1.020 1.00 92.88 198 MET A CA 1
ATOM 1579 C C . MET A 1 198 ? -14.762 3.753 1.028 1.00 92.88 198 MET A C 1
ATOM 1581 O O . MET A 1 198 ? -15.383 2.979 0.307 1.00 92.88 198 MET A O 1
ATOM 1585 N N . CYS A 1 199 ? -13.749 3.333 1.787 1.00 94.25 199 CYS A N 1
ATOM 1586 C CA . CYS A 1 199 ? -13.233 1.964 1.823 1.00 94.25 199 CYS A CA 1
ATOM 1587 C C . CYS A 1 199 ? -13.951 1.096 2.869 1.00 94.25 199 CYS A C 1
ATOM 1589 O O . CYS A 1 199 ? -13.377 0.712 3.889 1.00 94.25 199 CYS A O 1
ATOM 1591 N N . ASP A 1 200 ? -15.209 0.744 2.603 1.00 94.50 200 ASP A N 1
ATOM 1592 C CA . ASP A 1 200 ? -16.015 -0.119 3.489 1.00 94.50 200 ASP A CA 1
ATOM 1593 C C . ASP A 1 200 ? -15.394 -1.512 3.700 1.00 94.50 200 ASP A C 1
ATOM 1595 O O . ASP A 1 200 ? -15.594 -2.165 4.731 1.00 94.50 200 ASP A O 1
ATOM 1599 N N . ASP A 1 201 ? -14.593 -1.941 2.724 1.00 96.56 201 ASP A N 1
ATOM 1600 C CA . ASP A 1 201 ? -13.925 -3.235 2.682 1.00 96.56 201 ASP A CA 1
ATOM 1601 C C . ASP A 1 201 ? -12.517 -3.231 3.291 1.00 96.56 201 ASP A C 1
ATOM 1603 O O . ASP A 1 201 ? -11.751 -4.170 3.076 1.00 96.56 201 ASP A O 1
ATOM 1607 N N . LEU A 1 202 ? -12.163 -2.200 4.064 1.00 97.56 202 LEU A N 1
ATOM 1608 C CA . LEU A 1 202 ? -10.859 -2.117 4.710 1.00 97.56 202 LEU A CA 1
ATOM 1609 C C . LEU A 1 202 ? -10.665 -3.268 5.715 1.00 97.56 202 LEU A C 1
ATOM 1611 O O . LEU A 1 202 ? -11.384 -3.378 6.707 1.00 97.56 202 LEU A O 1
ATOM 1615 N N . GLU A 1 203 ? -9.665 -4.107 5.461 1.00 97.31 203 GLU A N 1
ATOM 1616 C CA . GLU A 1 203 ? -9.295 -5.314 6.213 1.00 97.31 203 GLU A CA 1
ATOM 1617 C C . GLU A 1 203 ? -8.074 -5.058 7.122 1.00 97.31 203 GLU A C 1
ATOM 1619 O O . GLU A 1 203 ? -8.036 -5.499 8.279 1.00 97.31 203 GLU A O 1
ATOM 1624 N N . VAL A 1 204 ? -7.095 -4.292 6.623 1.00 96.69 204 VAL A N 1
ATOM 1625 C CA . VAL A 1 204 ? -5.813 -4.012 7.291 1.00 96.69 204 VAL A CA 1
ATOM 1626 C C . VAL A 1 204 ? -5.501 -2.515 7.275 1.00 96.69 204 VAL A C 1
ATOM 1628 O O . VAL A 1 204 ? -5.451 -1.901 6.208 1.00 96.69 204 VAL A O 1
ATOM 1631 N N . LEU A 1 205 ? -5.218 -1.952 8.453 1.00 96.06 205 LEU A N 1
ATOM 1632 C CA . LEU A 1 205 ? -4.843 -0.549 8.648 1.00 96.06 205 LEU A CA 1
ATOM 1633 C C . LEU A 1 205 ? -3.569 -0.440 9.495 1.00 96.06 205 LEU A C 1
ATOM 1635 O O . LEU A 1 205 ? -3.613 -0.624 10.711 1.00 96.06 205 LEU A O 1
ATOM 1639 N N . HIS A 1 206 ? -2.439 -0.094 8.876 1.00 94.56 206 HIS A N 1
ATOM 1640 C CA . HIS A 1 206 ? -1.216 0.291 9.586 1.00 94.56 206 HIS A CA 1
ATOM 1641 C C . HIS A 1 206 ? -0.884 1.752 9.305 1.00 94.56 206 HIS A C 1
ATOM 1643 O O . HIS A 1 206 ? -0.393 2.092 8.232 1.00 94.56 206 HIS A O 1
ATOM 1649 N N . VAL A 1 207 ? -1.145 2.620 10.272 1.00 92.88 207 VAL A N 1
ATOM 1650 C CA . VAL A 1 207 ? -0.887 4.064 10.194 1.00 92.88 207 VAL A CA 1
ATOM 1651 C C . VAL A 1 207 ? -0.493 4.560 11.575 1.00 92.88 207 VAL A C 1
ATOM 1653 O O . VAL A 1 207 ? -0.641 3.849 12.558 1.00 92.88 207 VAL A O 1
ATOM 1656 N N . ARG A 1 208 ? -0.015 5.790 11.692 1.00 92.12 208 ARG A N 1
ATOM 1657 C CA . ARG A 1 208 ? 0.101 6.466 12.989 1.00 92.12 208 ARG A CA 1
ATOM 1658 C C . ARG A 1 208 ? -1.025 7.475 13.132 1.00 92.12 208 ARG A C 1
ATOM 1660 O O . ARG A 1 208 ? -1.561 7.940 12.129 1.00 92.12 208 ARG A O 1
ATOM 1667 N N . ILE A 1 209 ? -1.352 7.858 14.360 1.00 92.88 209 ILE A N 1
ATOM 1668 C CA . ILE A 1 209 ? -2.323 8.920 14.635 1.00 92.88 209 ILE A CA 1
ATOM 1669 C C . ILE A 1 209 ? -1.640 10.010 15.465 1.00 92.88 209 ILE A C 1
ATOM 1671 O O . ILE A 1 209 ? -1.029 9.716 16.490 1.00 92.88 209 ILE A O 1
ATOM 1675 N N . LYS A 1 210 ? -1.738 11.271 15.033 1.00 91.94 210 LYS A N 1
ATOM 1676 C CA . LYS A 1 210 ? -1.245 12.425 15.797 1.00 91.94 210 LYS A CA 1
ATOM 1677 C C . LYS A 1 210 ? -1.990 12.511 17.134 1.00 91.94 210 LYS A C 1
ATOM 1679 O O . LYS A 1 210 ? -3.215 12.415 17.160 1.00 91.94 210 LYS A O 1
ATOM 1684 N N . GLY A 1 211 ? -1.247 12.679 18.229 1.00 91.69 211 GLY A N 1
ATOM 1685 C CA . GLY A 1 211 ? -1.783 12.667 19.595 1.00 91.69 211 GLY A CA 1
ATOM 1686 C C . GLY A 1 211 ? -1.877 11.282 20.255 1.00 91.69 211 GLY A C 1
ATOM 1687 O O . GLY A 1 211 ? -2.222 11.218 21.431 1.00 91.69 211 GLY A O 1
ATOM 1688 N N . LEU A 1 212 ? -1.557 10.192 19.540 1.00 93.06 212 LEU A N 1
ATOM 1689 C CA . LEU A 1 212 ? -1.310 8.865 20.126 1.00 93.06 212 LEU A CA 1
ATOM 1690 C C . LEU A 1 212 ? 0.198 8.604 20.168 1.00 93.06 212 LEU A C 1
ATOM 1692 O O . LEU A 1 212 ? 0.754 7.921 19.306 1.00 93.06 212 LEU A O 1
ATOM 1696 N N . GLU A 1 213 ? 0.873 9.207 21.140 1.00 89.94 213 GLU A N 1
ATOM 1697 C CA . GLU A 1 213 ? 2.338 9.219 21.196 1.00 89.94 213 GLU A CA 1
ATOM 1698 C C . GLU A 1 213 ? 2.897 8.178 22.158 1.00 89.94 213 GLU A C 1
ATOM 1700 O O . GLU A 1 213 ? 4.039 7.753 21.993 1.00 89.94 213 GLU A O 1
ATOM 1705 N N . THR A 1 214 ? 2.097 7.727 23.128 1.00 92.31 214 THR A N 1
ATOM 1706 C CA . THR A 1 214 ? 2.535 6.729 24.105 1.00 92.31 214 THR A CA 1
ATOM 1707 C C . THR A 1 214 ? 1.960 5.345 23.826 1.00 92.31 214 THR A C 1
ATOM 1709 O O . THR A 1 214 ? 0.897 5.167 23.218 1.00 92.31 214 THR A O 1
ATOM 1712 N N . LYS A 1 215 ? 2.669 4.328 24.322 1.00 92.56 215 LYS A N 1
ATOM 1713 C CA . LYS A 1 215 ? 2.239 2.929 24.267 1.00 92.56 215 LYS A CA 1
ATOM 1714 C C . LYS A 1 215 ? 0.890 2.729 24.961 1.00 92.56 215 LYS A C 1
ATOM 1716 O O . LYS A 1 215 ? 0.060 1.964 24.478 1.00 92.56 215 LYS A O 1
ATOM 1721 N N . GLU A 1 216 ? 0.667 3.413 26.075 1.00 94.69 216 GLU A N 1
ATOM 1722 C CA . GLU A 1 216 ? -0.545 3.325 26.888 1.00 94.69 216 GLU A CA 1
ATOM 1723 C C . GLU A 1 216 ? -1.756 3.842 26.110 1.00 94.69 216 GLU A C 1
ATOM 1725 O O . GLU A 1 216 ? -2.774 3.155 26.056 1.00 94.69 216 GLU A O 1
ATOM 1730 N N . GLN A 1 217 ? -1.625 4.991 25.437 1.00 95.12 217 GLN A N 1
ATOM 1731 C CA . GLN A 1 217 ? -2.691 5.550 24.601 1.00 95.12 217 GLN A CA 1
ATOM 1732 C C . GLN A 1 217 ? -3.040 4.618 23.435 1.00 95.12 217 GLN A C 1
ATOM 1734 O O . GLN A 1 217 ? -4.212 4.332 23.186 1.00 95.12 217 GLN A O 1
ATOM 1739 N N . ILE A 1 218 ? -2.022 4.094 22.738 1.00 94.62 218 ILE A N 1
ATOM 1740 C CA . ILE A 1 218 ? -2.211 3.144 21.633 1.00 94.62 218 ILE A CA 1
ATOM 1741 C C . ILE A 1 218 ? -2.914 1.872 22.126 1.00 94.62 218 ILE A C 1
ATOM 1743 O O . ILE A 1 218 ? -3.889 1.424 21.519 1.00 94.62 218 ILE A O 1
ATOM 1747 N N . ASN A 1 219 ? -2.460 1.301 23.241 1.00 94.75 219 ASN A N 1
ATOM 1748 C CA . ASN A 1 219 ? -3.053 0.094 23.812 1.00 94.75 219 ASN A CA 1
ATOM 1749 C C . ASN A 1 219 ? -4.499 0.319 24.261 1.00 94.75 219 ASN A C 1
ATOM 1751 O O . ASN A 1 219 ? -5.339 -0.557 24.061 1.00 94.75 219 ASN A O 1
ATOM 1755 N N . GLU A 1 220 ? -4.806 1.488 24.824 1.00 96.25 220 GLU A N 1
ATOM 1756 C CA . GLU A 1 220 ? -6.163 1.852 25.226 1.00 96.25 220 GLU A CA 1
ATOM 1757 C C . GLU A 1 220 ? -7.109 1.932 24.016 1.00 96.25 220 GLU A C 1
ATOM 1759 O O . GLU A 1 220 ? -8.220 1.397 24.064 1.00 96.25 220 GLU A O 1
ATOM 1764 N N . VAL A 1 221 ? -6.661 2.512 22.895 1.00 96.88 221 VAL A N 1
ATOM 1765 C CA . VAL A 1 221 ? -7.420 2.513 21.630 1.00 96.88 221 VAL A CA 1
ATOM 1766 C C . VAL A 1 221 ? -7.691 1.096 21.142 1.00 96.88 221 VAL A C 1
ATOM 1768 O O . VAL A 1 221 ? -8.838 0.746 20.851 1.00 96.88 221 VAL A O 1
ATOM 1771 N N . LEU A 1 222 ? -6.639 0.280 21.044 1.00 96.19 222 LEU A N 1
ATOM 1772 C CA . LEU A 1 222 ? -6.730 -1.079 20.517 1.00 96.19 222 LEU A CA 1
ATOM 1773 C C . LEU A 1 222 ? -7.639 -1.953 21.390 1.00 96.19 222 LEU A C 1
ATOM 1775 O O . LEU A 1 222 ? -8.479 -2.682 20.863 1.00 96.19 222 LEU A O 1
ATOM 1779 N N . LYS A 1 223 ? -7.539 -1.825 22.718 1.00 96.19 223 LYS A N 1
ATOM 1780 C CA . LYS A 1 223 ? -8.421 -2.502 23.674 1.00 96.19 223 LYS A CA 1
ATOM 1781 C C . LYS A 1 223 ? -9.885 -2.121 23.452 1.00 96.19 223 LYS A C 1
ATOM 1783 O O . LYS A 1 223 ? -10.721 -3.002 23.268 1.00 96.19 223 LYS A O 1
ATOM 1788 N N . ARG A 1 224 ? -10.195 -0.820 23.388 1.00 97.06 224 ARG A N 1
ATOM 1789 C CA . ARG A 1 224 ? -11.564 -0.325 23.143 1.00 97.06 224 ARG A CA 1
ATOM 1790 C C . ARG A 1 224 ? -12.131 -0.801 21.812 1.00 97.06 224 ARG A C 1
ATOM 1792 O O . ARG A 1 224 ? -13.315 -1.124 21.731 1.00 97.06 224 ARG A O 1
ATOM 1799 N N . TRP A 1 225 ? -11.305 -0.840 20.771 1.00 97.00 225 TRP A N 1
ATOM 1800 C CA . TRP A 1 225 ? -11.708 -1.345 19.463 1.00 97.00 225 TRP A CA 1
ATOM 1801 C C . TRP A 1 225 ? -12.079 -2.836 19.519 1.00 97.00 225 TRP A C 1
ATOM 1803 O O . TRP A 1 225 ? -13.155 -3.213 19.049 1.00 97.00 225 TRP A O 1
ATOM 1813 N N . VAL A 1 226 ? -11.258 -3.671 20.163 1.00 96.56 226 VAL A N 1
ATOM 1814 C CA . VAL A 1 226 ? -11.544 -5.105 20.355 1.00 96.56 226 VAL A CA 1
ATOM 1815 C C . VAL A 1 226 ? -12.809 -5.321 21.180 1.00 96.56 226 VAL A C 1
ATOM 1817 O O . VAL A 1 226 ? -13.677 -6.105 20.792 1.00 96.56 226 VAL A O 1
ATOM 1820 N N . ASP A 1 227 ? -12.941 -4.619 22.304 1.00 96.06 227 ASP A N 1
ATOM 1821 C CA . ASP A 1 227 ? -14.107 -4.738 23.181 1.00 96.06 227 ASP A CA 1
ATOM 1822 C C . ASP A 1 227 ? -15.386 -4.292 22.456 1.00 96.06 227 ASP A C 1
ATOM 1824 O O . ASP A 1 227 ? -16.414 -4.970 22.522 1.00 96.06 227 ASP A O 1
ATOM 1828 N N . GLY A 1 228 ? -15.310 -3.216 21.667 1.00 96.50 228 GLY A N 1
ATOM 1829 C CA . GLY A 1 228 ? -16.410 -2.755 20.823 1.00 96.50 228 GLY A CA 1
ATOM 1830 C C . GLY A 1 228 ? -16.799 -3.756 19.728 1.00 96.50 228 GLY A C 1
ATOM 1831 O O . GLY A 1 228 ? -17.991 -3.952 19.477 1.00 96.50 228 GLY A O 1
ATOM 1832 N N . LYS A 1 229 ? -15.831 -4.440 19.101 1.00 95.69 229 LYS A N 1
ATOM 1833 C CA . LYS A 1 229 ? -16.098 -5.525 18.137 1.00 95.69 229 LYS A CA 1
ATOM 1834 C C . LYS A 1 229 ? -16.813 -6.695 18.817 1.00 95.69 229 LYS A C 1
ATOM 1836 O O . LYS A 1 229 ? -17.850 -7.137 18.320 1.00 95.69 229 LYS A O 1
ATOM 1841 N N . LYS A 1 230 ? -16.330 -7.142 19.983 1.00 95.31 230 LYS A N 1
ATOM 1842 C CA . LYS A 1 230 ? -16.969 -8.211 20.773 1.00 95.31 230 LYS A CA 1
ATOM 1843 C C . LYS A 1 230 ? -18.401 -7.851 21.164 1.00 95.31 230 LYS A C 1
ATOM 1845 O O . LYS A 1 230 ? -19.301 -8.667 20.981 1.00 95.31 230 LYS A O 1
ATOM 1850 N N . ALA A 1 231 ? -18.628 -6.625 21.638 1.00 95.50 231 ALA A N 1
ATOM 1851 C CA . ALA A 1 231 ? -19.960 -6.143 21.988 1.00 95.50 231 ALA A CA 1
ATOM 1852 C C . ALA A 1 231 ? -20.918 -6.197 20.786 1.00 95.50 231 ALA A C 1
ATOM 1854 O O . ALA A 1 231 ? -22.008 -6.751 20.907 1.00 95.50 231 ALA A O 1
ATOM 1855 N N . LYS A 1 232 ? -20.489 -5.730 19.601 1.00 93.75 232 LYS A N 1
ATOM 1856 C CA . LYS A 1 232 ? -21.288 -5.817 18.363 1.00 93.75 232 LYS A CA 1
ATOM 1857 C C . LYS A 1 232 ? -21.661 -7.259 18.004 1.00 93.75 232 LYS A C 1
ATOM 1859 O O . LYS A 1 232 ? -22.800 -7.507 17.610 1.00 93.75 232 LYS A O 1
ATOM 1864 N N . VAL A 1 233 ? -20.733 -8.208 18.143 1.00 92.38 233 VAL A N 1
ATOM 1865 C CA . VAL A 1 233 ? -20.999 -9.634 17.880 1.00 92.38 233 VAL A CA 1
ATOM 1866 C C . VAL A 1 233 ? -22.023 -10.191 18.872 1.00 92.38 233 VAL A C 1
ATOM 1868 O O . VAL A 1 233 ? -22.971 -10.856 18.454 1.00 92.38 233 VAL A O 1
ATOM 1871 N N . SER A 1 234 ? -21.881 -9.886 20.164 1.00 93.06 234 SER A N 1
ATOM 1872 C CA . SER A 1 234 ? -22.834 -10.309 21.198 1.00 93.06 234 SER A CA 1
ATOM 1873 C C . SER A 1 234 ? -24.232 -9.734 20.965 1.00 93.06 234 SER A C 1
ATOM 1875 O O . SER A 1 234 ? -25.206 -10.480 21.019 1.00 93.06 234 SER A O 1
ATOM 1877 N N . THR A 1 235 ? -24.348 -8.447 20.617 1.00 93.50 235 THR A N 1
ATOM 1878 C CA . THR A 1 235 ? -25.637 -7.817 20.285 1.00 93.50 235 THR A CA 1
ATOM 1879 C C . THR A 1 235 ? -26.268 -8.437 19.039 1.00 93.50 235 THR A C 1
ATOM 1881 O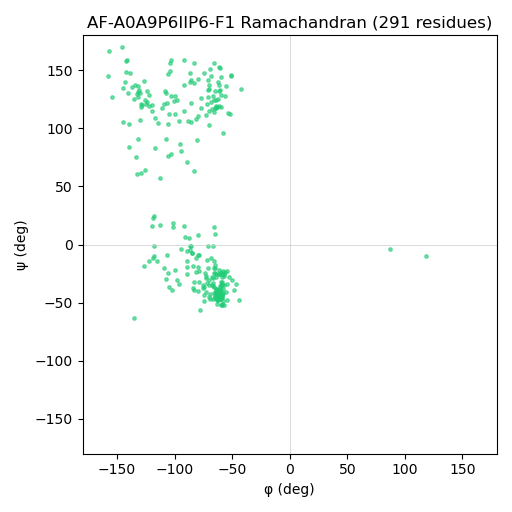 O . THR A 1 235 ? -27.462 -8.720 19.039 1.00 93.50 235 THR A O 1
ATOM 1884 N N . ARG A 1 236 ? -25.485 -8.723 17.987 1.00 90.88 236 ARG A N 1
ATOM 1885 C CA . ARG A 1 236 ? -25.991 -9.418 16.787 1.00 90.88 236 ARG A CA 1
ATOM 1886 C C . ARG A 1 236 ? -26.524 -10.813 17.131 1.00 90.88 236 ARG A C 1
ATOM 1888 O O . ARG A 1 236 ? -27.596 -11.173 16.654 1.00 90.88 236 ARG A O 1
ATOM 1895 N N . LYS A 1 237 ? -25.819 -11.572 17.979 1.00 91.81 237 LYS A N 1
ATOM 1896 C CA . LYS A 1 237 ? -26.260 -12.898 18.448 1.00 91.81 237 LYS A CA 1
ATOM 1897 C C . LYS A 1 237 ? -27.536 -12.824 19.290 1.00 91.81 237 LYS A C 1
ATOM 1899 O O . LYS A 1 237 ? -28.444 -13.611 19.049 1.00 91.81 237 LYS A O 1
ATOM 1904 N N . ALA A 1 238 ? -27.630 -11.867 20.213 1.00 92.25 238 ALA A N 1
ATOM 1905 C CA . ALA A 1 238 ? -28.837 -11.651 21.011 1.00 92.25 238 ALA A CA 1
ATOM 1906 C C . ALA A 1 238 ? -30.044 -11.302 20.121 1.00 92.25 238 ALA A C 1
ATOM 1908 O O . ALA A 1 238 ? -31.079 -11.956 20.208 1.00 92.25 238 ALA A O 1
ATOM 1909 N N . ASN A 1 239 ? -29.874 -10.374 19.173 1.00 90.19 239 ASN A N 1
ATOM 1910 C CA . ASN A 1 239 ? -30.926 -9.985 18.226 1.00 90.19 239 ASN A CA 1
ATOM 1911 C C . ASN A 1 239 ? -31.349 -11.130 17.283 1.00 90.19 239 ASN A C 1
ATOM 1913 O O . ASN A 1 239 ? -32.474 -11.143 16.792 1.00 90.19 239 ASN A O 1
ATOM 1917 N N . LEU A 1 240 ? -30.455 -12.083 16.993 1.00 90.62 240 LEU A N 1
ATOM 1918 C CA . LEU A 1 240 ? -30.780 -13.294 16.229 1.00 90.62 240 LEU A CA 1
ATOM 1919 C C . LEU A 1 240 ? -31.632 -14.280 17.041 1.00 90.62 240 LEU A C 1
ATOM 1921 O O . LEU A 1 240 ? -32.478 -14.951 16.458 1.00 90.62 240 LEU A O 1
ATOM 1925 N N . MET A 1 241 ? -31.434 -14.352 18.360 1.00 90.62 241 MET A N 1
ATOM 1926 C CA . MET A 1 241 ? -32.222 -15.207 19.257 1.00 90.62 241 MET A CA 1
ATOM 1927 C C . MET A 1 241 ? -33.597 -14.601 19.589 1.00 90.62 241 MET A C 1
ATOM 1929 O O . MET A 1 241 ? -34.572 -15.336 19.725 1.00 90.62 241 MET A O 1
ATOM 1933 N N . ASP A 1 242 ? -33.695 -13.270 19.652 1.00 85.81 242 ASP A N 1
ATOM 1934 C CA . ASP A 1 242 ? -34.911 -12.542 20.057 1.00 85.81 242 ASP A CA 1
ATOM 1935 C C . ASP A 1 242 ? -35.909 -12.276 18.907 1.00 85.81 242 ASP A C 1
ATOM 1937 O O . ASP A 1 242 ? -37.008 -11.763 19.101 1.00 85.81 242 ASP A O 1
ATOM 1941 N N . LYS A 1 243 ? -35.591 -12.698 17.675 1.00 67.62 243 LYS A N 1
ATOM 1942 C CA . LYS A 1 243 ? -36.494 -12.605 16.505 1.00 67.62 243 LYS A CA 1
ATOM 1943 C C . LYS A 1 243 ? -37.774 -13.456 16.605 1.00 67.62 243 LYS A C 1
ATOM 1945 O O . LYS A 1 243 ? -38.505 -13.567 15.624 1.00 67.62 243 LYS A O 1
ATOM 1950 N N . SER A 1 244 ? -38.058 -14.037 17.768 1.00 71.31 244 SER A N 1
ATOM 1951 C CA . SER A 1 244 ? -39.281 -14.788 18.043 1.00 71.31 244 SER A CA 1
ATOM 1952 C C . SER A 1 244 ? -40.444 -13.935 18.578 1.00 71.31 244 SER A C 1
ATOM 1954 O O . SER A 1 244 ? -41.544 -14.468 18.636 1.00 71.31 244 SER A O 1
ATOM 1956 N N . ASN A 1 245 ? -40.276 -12.632 18.871 1.00 60.78 245 ASN A N 1
ATOM 1957 C CA . ASN A 1 245 ? -41.395 -11.746 19.247 1.00 60.78 245 ASN A CA 1
ATOM 1958 C C . ASN A 1 245 ? -41.238 -10.298 18.721 1.00 60.78 245 ASN A C 1
ATOM 1960 O O . ASN A 1 245 ? -40.464 -9.519 19.278 1.00 60.78 245 ASN A O 1
ATOM 1964 N N . PRO A 1 246 ? -41.987 -9.875 17.681 1.00 60.41 246 PRO A N 1
ATOM 1965 C CA . PRO A 1 246 ? -41.944 -8.505 17.183 1.00 60.41 246 PRO A CA 1
ATOM 1966 C C . PRO A 1 246 ? -42.817 -7.604 18.064 1.00 60.41 246 PRO A C 1
ATOM 1968 O O . PRO A 1 246 ? -44.005 -7.426 17.807 1.00 60.41 246 PRO A O 1
ATOM 1971 N N . THR A 1 247 ? -42.230 -7.019 19.106 1.00 58.25 247 THR A N 1
ATOM 1972 C CA . THR A 1 247 ? -42.910 -5.978 19.889 1.00 58.25 247 THR A CA 1
ATOM 1973 C C . THR A 1 247 ? -42.467 -4.617 19.369 1.00 58.25 247 THR A C 1
ATOM 1975 O O . THR A 1 247 ? -41.323 -4.206 19.557 1.00 58.25 247 THR A O 1
ATOM 1978 N N . ALA A 1 248 ? -43.368 -3.948 18.651 1.00 56.44 248 ALA A N 1
ATOM 1979 C CA . ALA A 1 248 ? -43.180 -2.600 18.140 1.00 56.44 248 ALA A CA 1
ATOM 1980 C C . ALA A 1 248 ? -43.066 -1.616 19.309 1.00 56.44 248 ALA A C 1
ATOM 1982 O O . ALA A 1 248 ? -44.017 -1.460 20.068 1.00 56.44 248 ALA A O 1
ATOM 1983 N N . ASN A 1 249 ? -41.922 -0.949 19.449 1.00 54.59 249 ASN A N 1
ATOM 1984 C CA . ASN A 1 249 ? -41.836 0.262 20.253 1.00 54.59 249 ASN A CA 1
ATOM 1985 C C . ASN A 1 249 ? -40.944 1.285 19.555 1.00 54.59 249 ASN A C 1
ATOM 1987 O O . ASN A 1 249 ? -39.717 1.183 19.534 1.00 54.59 249 ASN A O 1
ATOM 1991 N N . ASP A 1 250 ? -41.627 2.268 18.977 1.00 56.31 250 ASP A N 1
ATOM 1992 C CA . ASP A 1 250 ? -41.083 3.528 18.504 1.00 56.31 250 ASP A CA 1
ATOM 1993 C C . ASP A 1 250 ? -40.626 4.356 19.706 1.00 56.31 250 ASP A C 1
ATOM 1995 O O . ASP A 1 250 ? -41.414 4.757 20.563 1.00 56.31 250 ASP A O 1
ATOM 1999 N N . SER A 1 251 ? -39.330 4.624 19.794 1.00 52.25 251 SER A N 1
ATOM 2000 C CA . SER A 1 251 ? -38.794 5.635 20.703 1.00 52.25 251 SER A CA 1
ATOM 2001 C C . SER A 1 251 ? -37.688 6.399 19.994 1.00 52.25 251 SER A C 1
ATOM 2003 O O . SER A 1 251 ? -36.501 6.092 20.105 1.00 52.25 251 SER A O 1
ATOM 2005 N N . GLN A 1 252 ? -38.112 7.406 19.231 1.00 45.19 252 GLN A N 1
ATOM 2006 C CA . GLN A 1 252 ? -37.243 8.440 18.686 1.00 45.19 252 GLN A CA 1
ATOM 2007 C C . GLN A 1 252 ? -36.765 9.335 19.834 1.00 45.19 252 GLN A C 1
ATOM 2009 O O . GLN A 1 252 ? -37.503 10.193 20.311 1.00 45.19 252 GLN A O 1
ATOM 2014 N N . HIS A 1 253 ? -35.518 9.154 20.270 1.00 44.69 253 HIS A N 1
ATOM 2015 C CA . HIS A 1 253 ? -34.839 10.119 21.131 1.00 44.69 253 HIS A CA 1
ATOM 2016 C C . HIS A 1 253 ? -33.798 10.887 20.312 1.00 44.69 253 HIS A C 1
ATOM 2018 O O . HIS A 1 253 ? -32.724 10.386 19.980 1.00 44.69 253 HIS A O 1
ATOM 2024 N N . SER A 1 254 ? -34.142 12.128 19.976 1.00 51.19 254 SER A N 1
ATOM 2025 C CA . SER A 1 254 ? -33.278 13.102 19.316 1.00 51.19 254 SER A CA 1
ATOM 2026 C C . SER A 1 254 ? -32.208 13.623 20.283 1.00 51.19 254 SER A C 1
ATOM 2028 O O . SER A 1 254 ? -32.517 14.361 21.219 1.00 51.19 254 SER A O 1
ATOM 2030 N N . LEU A 1 255 ? -30.942 13.279 20.041 1.00 45.59 255 LEU A N 1
ATOM 2031 C CA . LEU A 1 255 ? -29.776 13.854 20.719 1.00 45.59 255 LEU A CA 1
ATOM 2032 C C . LEU A 1 255 ? -29.030 14.772 19.743 1.00 45.59 255 LEU A C 1
ATOM 2034 O O . LEU A 1 255 ? -28.146 14.342 19.008 1.00 45.59 255 LEU A O 1
ATOM 2038 N N . SER A 1 256 ? -29.414 16.052 19.749 1.00 48.03 256 SER A N 1
ATOM 2039 C CA . SER A 1 256 ? -28.758 17.149 19.027 1.00 48.03 256 SER A CA 1
ATOM 2040 C C . SER A 1 256 ? -27.975 18.029 20.002 1.00 48.03 256 SER A C 1
ATOM 2042 O O . SER A 1 256 ? -28.375 19.126 20.377 1.00 48.03 256 SER A O 1
ATOM 2044 N N . SER A 1 257 ? -26.827 17.530 20.425 1.00 53.28 257 SER A N 1
ATOM 2045 C CA . SER A 1 257 ? -25.649 18.336 20.742 1.00 53.28 257 SER A CA 1
ATOM 2046 C C . SER A 1 257 ? -24.472 17.507 20.240 1.00 53.28 257 SER A C 1
ATOM 2048 O O . SER A 1 257 ? -24.599 16.290 20.175 1.00 53.28 257 SER A O 1
ATOM 2050 N N . ASN A 1 258 ? -23.381 18.113 19.779 1.00 56.12 258 ASN A N 1
ATOM 2051 C CA . ASN A 1 258 ? -22.249 17.387 19.195 1.00 56.12 258 ASN A CA 1
ATOM 2052 C C . ASN A 1 258 ? -21.189 17.138 20.298 1.00 56.12 258 ASN A C 1
ATOM 2054 O O . ASN A 1 258 ? -20.212 17.884 20.373 1.00 56.12 258 ASN A O 1
ATOM 2058 N N . PRO A 1 259 ? -21.323 16.122 21.187 1.00 60.25 259 PRO A N 1
ATOM 2059 C CA . PRO A 1 259 ? -20.347 15.833 22.246 1.00 60.25 259 PRO A CA 1
ATOM 2060 C C . PRO A 1 259 ? -18.996 15.349 21.697 1.00 60.25 259 PRO A C 1
ATOM 2062 O O . PRO A 1 259 ? -18.068 15.098 22.462 1.00 60.25 259 PRO A O 1
ATOM 2065 N N . ALA A 1 260 ? -18.863 15.218 20.373 1.00 61.06 260 ALA A N 1
ATOM 2066 C CA . ALA A 1 260 ? -17.667 14.722 19.708 1.00 61.06 260 ALA A CA 1
ATOM 2067 C C . ALA A 1 260 ? -16.417 15.589 19.952 1.00 61.06 260 ALA A C 1
ATOM 2069 O O . ALA A 1 260 ? -15.316 15.057 19.905 1.00 61.06 260 ALA A O 1
ATOM 2070 N N . LEU A 1 261 ? -16.560 16.883 20.259 1.00 65.06 261 LEU A N 1
ATOM 2071 C CA . LEU A 1 261 ? -15.418 17.801 20.390 1.00 65.06 261 LEU A CA 1
ATOM 2072 C C . LEU A 1 261 ? -14.650 17.702 21.722 1.00 65.06 261 LEU A C 1
ATOM 2074 O O . LEU A 1 261 ? -13.596 18.316 21.843 1.00 65.06 261 LEU A O 1
ATOM 2078 N N . LYS A 1 262 ? -15.142 16.954 22.722 1.00 84.75 262 LYS A N 1
ATOM 2079 C CA . LYS A 1 262 ? -14.487 16.848 24.047 1.00 84.75 262 LYS A CA 1
ATOM 2080 C C . LYS A 1 262 ? -14.022 15.444 24.425 1.00 84.75 262 LYS A C 1
ATOM 2082 O O . LYS A 1 262 ? -13.486 15.258 25.514 1.00 84.75 262 LYS A O 1
ATOM 2087 N N . ALA A 1 263 ? -14.257 14.446 23.579 1.00 90.31 263 ALA A N 1
ATOM 2088 C CA . ALA A 1 263 ? -13.828 13.094 23.896 1.00 90.31 263 ALA A CA 1
ATOM 2089 C C . ALA A 1 263 ? -12.291 12.984 23.797 1.00 90.31 263 ALA A C 1
ATOM 2091 O O . ALA A 1 263 ? -11.713 13.551 22.867 1.00 90.31 263 ALA A O 1
ATOM 2092 N N . PRO A 1 264 ? -11.635 12.236 24.703 1.00 94.81 264 PRO A N 1
ATOM 2093 C CA . PRO A 1 264 ? -10.232 11.866 24.550 1.00 94.81 264 PRO A CA 1
ATOM 2094 C C . PRO A 1 264 ? -9.964 11.248 23.173 1.00 94.81 264 PRO A C 1
ATOM 2096 O O . PRO A 1 264 ? -10.816 10.532 22.626 1.00 94.81 264 PRO A O 1
ATOM 2099 N N . ILE A 1 265 ? -8.780 11.516 22.617 1.00 94.81 265 ILE A N 1
ATOM 2100 C CA . ILE A 1 265 ? -8.377 11.063 21.278 1.00 94.81 265 ILE A CA 1
ATOM 2101 C C . ILE A 1 265 ? -8.520 9.545 21.131 1.00 94.81 265 ILE A C 1
ATOM 2103 O O . ILE A 1 265 ? -8.948 9.057 20.087 1.00 94.81 265 ILE A O 1
ATOM 2107 N N . GLU A 1 266 ? -8.277 8.800 22.206 1.00 96.38 266 GLU A N 1
ATOM 2108 C CA . GLU A 1 266 ? -8.361 7.349 22.238 1.00 96.38 266 GLU A CA 1
ATOM 2109 C C . GLU A 1 266 ? -9.786 6.860 21.938 1.00 96.38 266 GLU A C 1
ATOM 2111 O O . GLU A 1 266 ? -10.003 5.908 21.184 1.00 96.38 266 GLU A O 1
ATOM 2116 N N . ILE A 1 267 ? -10.785 7.557 22.489 1.00 95.50 267 ILE A N 1
ATOM 2117 C CA . ILE A 1 267 ? -12.202 7.257 22.265 1.00 95.50 267 ILE A CA 1
ATOM 2118 C C . ILE A 1 267 ? -12.587 7.586 20.823 1.00 95.50 267 ILE A C 1
ATOM 2120 O O . ILE A 1 267 ? -13.303 6.811 20.184 1.00 95.50 267 ILE A O 1
ATOM 2124 N N . LEU A 1 268 ? -12.111 8.719 20.302 1.00 94.56 268 LEU A N 1
ATOM 2125 C CA . LEU A 1 268 ? -12.401 9.152 18.936 1.00 94.56 268 LEU A CA 1
ATOM 2126 C C . LEU A 1 268 ? -11.857 8.161 17.906 1.00 94.56 268 LEU A C 1
ATOM 2128 O O . LEU A 1 268 ? -12.602 7.747 17.014 1.00 94.56 268 LEU A O 1
ATOM 2132 N N . VAL A 1 269 ? -10.598 7.742 18.061 1.00 95.25 269 VAL A N 1
ATOM 2133 C CA . VAL A 1 269 ? -9.953 6.768 17.174 1.00 95.25 269 VAL A CA 1
ATOM 2134 C C . VAL A 1 269 ? -10.665 5.423 17.262 1.00 95.25 269 VAL A C 1
ATOM 2136 O O . VAL A 1 269 ? -11.098 4.907 16.236 1.00 95.25 269 VAL A O 1
ATOM 2139 N N . ALA A 1 270 ? -10.877 4.879 18.465 1.00 96.62 270 ALA A N 1
ATOM 2140 C CA . ALA A 1 270 ? -11.543 3.584 18.627 1.00 96.62 270 ALA A CA 1
ATOM 2141 C C . ALA A 1 270 ? -12.955 3.577 18.015 1.00 96.62 270 ALA A C 1
ATOM 2143 O O . ALA A 1 270 ? -13.322 2.645 17.297 1.00 96.62 270 ALA A O 1
ATOM 2144 N N . ARG A 1 271 ? -13.738 4.643 18.233 1.00 95.25 271 ARG A N 1
ATOM 2145 C CA . ARG A 1 271 ? -15.072 4.799 17.634 1.00 95.25 271 ARG A CA 1
ATOM 2146 C C . ARG A 1 271 ? -15.011 4.843 16.109 1.00 95.25 271 ARG A C 1
ATOM 2148 O O . ARG A 1 271 ? -15.887 4.277 15.461 1.00 95.25 271 ARG A O 1
ATOM 2155 N N . HIS A 1 272 ? -14.007 5.509 15.543 1.00 94.94 272 HIS A N 1
ATOM 2156 C CA . HIS A 1 272 ? -13.815 5.558 14.099 1.00 94.94 272 HIS A CA 1
ATOM 2157 C C . HIS A 1 272 ? -13.449 4.178 13.529 1.00 94.94 272 HIS A C 1
ATOM 2159 O O . HIS A 1 272 ? -14.104 3.717 12.600 1.00 94.94 272 HIS A O 1
ATOM 2165 N N . LEU A 1 273 ? -12.498 3.463 14.142 1.00 95.81 273 LEU A N 1
ATOM 2166 C CA . LEU A 1 273 ? -12.109 2.105 13.729 1.00 95.81 273 LEU A CA 1
ATOM 2167 C C . LEU A 1 273 ? -13.281 1.112 13.763 1.00 95.81 273 LEU A C 1
ATOM 2169 O O . LEU A 1 273 ? -13.352 0.192 12.951 1.00 95.81 273 LEU A O 1
ATOM 2173 N N . LEU A 1 274 ? -14.231 1.299 14.685 1.00 96.50 274 LEU A N 1
ATOM 2174 C CA . LEU A 1 274 ? -15.434 0.471 14.789 1.00 96.50 274 LEU A CA 1
ATOM 2175 C C . LEU A 1 274 ? -16.420 0.642 13.624 1.00 96.50 274 LEU A C 1
ATOM 2177 O O . LEU A 1 274 ? -17.351 -0.166 13.532 1.00 96.50 274 LEU A O 1
ATOM 2181 N N . LYS A 1 275 ? -16.254 1.653 12.762 1.00 95.06 275 LYS A N 1
ATOM 2182 C CA . LYS A 1 275 ? -17.064 1.820 11.546 1.00 95.06 275 LYS A CA 1
ATOM 2183 C C . LYS A 1 275 ? -16.747 0.755 10.489 1.00 95.06 275 LYS A C 1
ATOM 2185 O O . LYS A 1 275 ? -17.653 0.333 9.786 1.00 95.06 275 LYS A O 1
ATOM 2190 N N . PHE A 1 276 ? -15.510 0.260 10.442 1.00 95.88 276 PHE A N 1
ATOM 2191 C CA . PHE A 1 276 ? -15.066 -0.717 9.446 1.00 95.88 276 PHE A CA 1
ATOM 2192 C C . PHE A 1 276 ? -15.391 -2.145 9.891 1.00 95.88 276 PHE A C 1
ATOM 2194 O O . PHE A 1 276 ? -14.754 -2.711 10.790 1.00 95.88 276 PHE A O 1
ATOM 2201 N N . GLU A 1 277 ? -16.404 -2.751 9.271 1.00 95.50 277 GLU A N 1
ATOM 2202 C CA . GLU A 1 277 ? -16.860 -4.094 9.643 1.00 95.50 277 GLU A CA 1
ATOM 2203 C C . GLU A 1 277 ? -15.806 -5.165 9.356 1.00 95.50 277 GLU A C 1
ATOM 2205 O O . GLU A 1 277 ? -15.568 -6.016 10.219 1.00 95.50 277 GLU A O 1
ATOM 2210 N N . LYS A 1 278 ? -15.128 -5.072 8.205 1.00 96.75 278 LYS A N 1
ATOM 2211 C CA . LYS A 1 278 ? -14.118 -6.042 7.755 1.00 96.75 278 LYS A CA 1
ATOM 2212 C C . LYS A 1 278 ? -12.735 -5.839 8.375 1.00 96.75 278 LYS A C 1
ATOM 2214 O O . LYS A 1 278 ? -11.913 -6.745 8.305 1.00 96.75 278 LYS A O 1
ATOM 2219 N N . LEU A 1 279 ? -12.504 -4.712 9.054 1.00 97.50 279 LEU A N 1
ATOM 2220 C CA . LEU A 1 279 ? -11.213 -4.410 9.668 1.00 97.50 279 LEU A CA 1
ATOM 2221 C C . LEU A 1 279 ? -10.899 -5.428 10.767 1.00 97.50 279 LEU A C 1
ATOM 2223 O O . LEU A 1 279 ? -11.637 -5.513 11.758 1.00 97.50 279 LEU A O 1
ATOM 2227 N N . HIS A 1 280 ? -9.813 -6.176 10.579 1.00 96.25 280 HIS A N 1
ATOM 2228 C CA . HIS A 1 280 ? -9.360 -7.233 11.487 1.00 96.25 280 HIS A CA 1
ATOM 2229 C C . HIS A 1 280 ? -7.903 -7.061 11.931 1.00 96.25 280 HIS A C 1
ATOM 2231 O O . HIS A 1 280 ? -7.518 -7.610 12.963 1.00 96.25 280 HIS A O 1
ATOM 2237 N N . THR A 1 281 ? -7.104 -6.264 11.215 1.00 96.25 281 THR A N 1
ATOM 2238 C CA . THR A 1 281 ? -5.714 -5.967 11.588 1.00 96.25 281 THR A CA 1
ATOM 2239 C C . THR A 1 281 ? -5.504 -4.464 11.711 1.00 96.25 281 THR A C 1
ATOM 2241 O O . THR A 1 281 ? -5.720 -3.724 10.751 1.00 96.25 281 THR A O 1
ATOM 2244 N N . VAL A 1 282 ? -5.050 -4.014 12.884 1.00 96.12 282 VAL A N 1
ATOM 2245 C CA . VAL A 1 282 ? -4.761 -2.599 13.153 1.00 96.12 282 VAL A CA 1
ATOM 2246 C C . VAL A 1 282 ? -3.377 -2.444 13.779 1.00 96.12 282 VAL A C 1
ATOM 2248 O O . VAL A 1 282 ? -3.043 -3.131 14.743 1.00 96.12 282 VAL A O 1
ATOM 2251 N N . TRP A 1 283 ? -2.595 -1.497 13.264 1.00 94.25 283 TRP A N 1
ATOM 2252 C CA . TRP A 1 283 ? -1.348 -1.019 13.862 1.00 94.25 283 TRP A CA 1
ATOM 2253 C C . TRP A 1 283 ? -1.371 0.509 13.920 1.00 94.25 283 TRP A C 1
ATOM 2255 O O . TRP A 1 283 ? -1.670 1.149 12.913 1.00 94.25 283 TRP A O 1
ATOM 2265 N N . LEU A 1 284 ? -1.056 1.074 15.092 1.00 93.06 284 LEU A N 1
ATOM 2266 C CA . LEU A 1 284 ? -1.141 2.519 15.373 1.00 93.06 284 LEU A CA 1
ATOM 2267 C C . LEU A 1 284 ? 0.200 3.170 15.764 1.00 93.06 284 LEU A C 1
ATOM 2269 O O . LEU A 1 284 ? 0.206 4.256 16.337 1.00 93.06 284 LEU A O 1
ATOM 2273 N N . GLY A 1 285 ? 1.338 2.514 15.506 1.00 88.19 285 GLY A N 1
ATOM 2274 C CA . GLY A 1 285 ? 2.667 3.039 15.864 1.00 88.19 285 GLY A CA 1
ATOM 2275 C C . GLY A 1 285 ? 3.484 2.192 16.842 1.00 88.19 285 GLY A C 1
ATOM 2276 O O . GLY A 1 285 ? 4.658 2.489 17.040 1.00 88.19 285 GLY A O 1
ATOM 2277 N N . HIS A 1 286 ? 2.891 1.158 17.451 1.00 85.75 286 HIS A N 1
ATOM 2278 C CA . HIS A 1 286 ? 3.565 0.331 18.461 1.00 85.75 286 HIS A CA 1
ATOM 2279 C C . HIS A 1 286 ? 3.342 -1.169 18.254 1.00 85.75 286 HIS A C 1
ATOM 2281 O O . HIS A 1 286 ? 4.285 -1.904 17.986 1.00 85.75 286 HIS A O 1
ATOM 2287 N N . GLN A 1 287 ? 2.095 -1.631 18.349 1.00 82.81 287 GLN A N 1
ATOM 2288 C CA . GLN A 1 287 ? 1.758 -3.050 18.263 1.00 82.81 287 GLN A CA 1
ATOM 2289 C C . GLN A 1 287 ? 0.696 -3.285 17.195 1.00 82.81 287 GLN A C 1
ATOM 2291 O O . GLN A 1 287 ? -0.237 -2.495 17.046 1.00 82.81 287 GLN A O 1
ATOM 2296 N N . THR A 1 288 ? 0.854 -4.385 16.456 1.00 83.12 288 THR A N 1
ATOM 2297 C CA . THR A 1 288 ? -0.185 -4.884 15.555 1.00 83.12 288 THR A CA 1
ATOM 2298 C C . THR A 1 288 ? -1.123 -5.752 16.371 1.00 83.12 288 THR A C 1
ATOM 2300 O O . THR A 1 288 ? -0.680 -6.730 16.978 1.00 83.12 288 THR A O 1
ATOM 2303 N N . LEU A 1 289 ? -2.403 -5.401 16.394 1.00 87.75 289 LEU A N 1
ATOM 2304 C CA . LEU A 1 289 ? -3.427 -6.219 17.020 1.00 87.75 289 LEU A CA 1
ATOM 2305 C C . LEU A 1 289 ? -4.298 -6.867 15.948 1.00 87.75 289 LEU A C 1
ATOM 2307 O O . LEU A 1 289 ? -4.804 -6.204 15.041 1.00 87.75 289 LEU A O 1
ATOM 2311 N N . PHE A 1 290 ? -4.466 -8.177 16.095 1.00 89.06 290 PHE A N 1
ATOM 2312 C CA . PHE A 1 290 ? -5.375 -8.984 15.301 1.00 89.06 290 PHE A CA 1
ATOM 2313 C C . PHE A 1 290 ? -6.655 -9.241 16.098 1.00 89.06 290 PHE A C 1
ATOM 2315 O O . PHE A 1 290 ? -6.604 -9.772 17.209 1.00 89.06 290 PHE A O 1
ATOM 2322 N N . SER A 1 291 ? -7.799 -8.865 15.533 1.00 82.88 291 SER A N 1
ATOM 2323 C CA . SER A 1 291 ? -9.108 -9.265 16.041 1.00 82.88 291 SER A CA 1
ATOM 2324 C C . SER A 1 291 ? -9.613 -10.430 15.188 1.00 82.88 291 SER A C 1
ATOM 2326 O O . SER A 1 291 ? -9.928 -10.198 14.021 1.00 82.88 291 SER A O 1
ATOM 2328 N N . PRO A 1 292 ? -9.726 -11.658 15.727 1.00 73.25 292 PRO A N 1
ATOM 2329 C CA . PRO A 1 292 ? -10.355 -12.752 14.994 1.00 73.25 292 PRO A CA 1
ATOM 2330 C C . PRO A 1 292 ? -11.809 -12.396 14.645 1.00 73.25 292 PRO A C 1
ATOM 2332 O O . PRO A 1 292 ? -12.478 -11.700 15.417 1.00 73.25 292 PRO A O 1
ATOM 2335 N N . HIS A 1 293 ? -12.253 -12.847 13.468 1.00 63.69 293 HIS A N 1
ATOM 2336 C CA . HIS A 1 293 ? -13.642 -12.747 13.011 1.00 63.69 293 HIS A CA 1
ATOM 2337 C C . HIS A 1 293 ? -14.580 -13.643 13.827 1.00 63.69 293 HIS A C 1
ATOM 2339 O O . HIS A 1 293 ? -14.146 -14.746 14.230 1.00 63.69 293 HIS A O 1
#

Foldseek 3Di:
DQAAEDEPVVVLVVLVVCLVAQEDERDRHQHAYDPDDDLAARPRHAEYEEEPCRQQPSDPVCPDDQGPLSRYQNHAEYEYEHPDPPDDDQLVSVLVNCVVRHLNHQYYEYEDDPPPVLVCCQNNLVSVLVRHVLARHAEYAYDDDPCLPPQDFDDADVSQAVSQVSVLVSQASRLNHAYDHDQNHEHELVSVVVHDGNPLNHAADHHAYPPCRDPVLQVLLVVLLLVLLVVVVVVVVVVVVPVPDDDDDDDDDDDPDCPVVPDRPSVSNSVSSNSRNNHAWYHHRGDIHGRDD

Solvent-accessible surface area (backbone atoms only — not comparable to full-atom values): 16355 Å² total; per-residue (Å²): 131,89,61,50,75,44,38,47,58,60,51,44,52,52,50,66,76,42,67,83,44,38,66,49,77,42,80,58,49,43,58,37,69,54,88,79,84,74,87,59,60,35,82,50,26,27,36,41,33,38,33,51,52,64,38,65,50,49,38,94,84,47,89,79,60,76,48,56,49,62,32,24,49,46,23,28,34,41,36,31,32,60,85,63,96,63,84,77,77,59,57,70,56,55,29,54,46,40,48,70,25,20,70,57,38,26,32,48,35,41,46,80,35,100,55,71,52,54,55,60,48,57,60,36,42,70,42,37,67,66,32,34,53,32,82,53,27,31,38,43,37,44,62,70,62,90,65,59,81,40,93,57,74,73,80,75,62,68,82,32,56,79,52,21,63,54,60,56,48,50,37,42,57,18,44,49,24,24,36,41,30,39,67,79,37,31,33,50,64,72,61,54,75,76,45,78,66,45,29,62,54,26,30,34,43,27,33,23,43,62,92,45,81,46,72,65,49,45,49,52,19,53,50,50,31,50,53,51,52,51,51,53,53,52,51,53,52,50,57,65,69,53,73,81,62,92,76,90,75,92,75,90,78,88,80,89,70,80,72,75,84,74,58,57,68,45,56,53,50,21,58,55,60,62,70,34,77,52,48,32,37,42,26,50,58,63,59,78,47,76,51,84,132

Mean predicted aligned error: 7.9 Å